Protein AF-A0A7G9YR73-F1 (afdb_monomer_lite)

Sequence (197 aa):
MLNILNGRSYDPVGYCIYCGAKNNLQKEHILPFGLSGTAVLPDSTCSKCARVTGRQEQIVLRGPMWPVRVYREFKSRTKHKNAPEEYPLTIMRESVQETVMLPLDEYPILLHFPIFPPPAFLNPSGYTNGIRINGVATVSFGPKPAEISRNLGATSISLILLCQISQHQTSKSEQQSQNKLNIICKEYTLHSHSLLS

Radius of gyration: 20.53 Å; chains: 1; bounding box: 46×45×50 Å

pLDDT: mean 80.96, std 22.56, range [26.88, 98.44]

Secondary structure (DSSP, 8-state):
--GGGTT-B----SS-TTT---SSEEEEESS-GGGT---EEEEEEEHHHHHHHHHHHHHHHHTTTHHHHHHTT---TTTTTT--SEEEEEEEETTEEEEEEEETTTS--EEEEEEPPSPTTT--TT--SS----EEEEEE-SS-HHHHHHHTT-SEEEEE-----------TT-TTS---------EEEEEGGG---

Organism: NCBI:txid2759911

Foldseek 3Di:
DPPVQAQDEDEAPQAAPVPGHRPQFAKDFPDDQLQVTHYIHGRHRHPVVCVVVVVVVCLCSVFLCVLVSLLVVRDDPVSPPVPDQWDWKWFAAPNDIDIDTHGSQLDWRKHKDFDFDPDCVVVVPPDDDDGDGPDIDIDTDHDDQLVSCVVVNTQKIKDQRDRDDDDDDDDPPPPPPPPDDCPDRDTDIDGNVPPPD

Structure (mmCIF, N/CA/C/O backbone):
data_AF-A0A7G9YR73-F1
#
_entry.id   AF-A0A7G9YR73-F1
#
loop_
_atom_site.group_PDB
_atom_site.id
_atom_site.type_symbol
_atom_site.label_atom_id
_atom_site.label_alt_id
_atom_site.label_comp_id
_atom_site.label_asym_id
_atom_site.label_entity_id
_atom_site.label_seq_id
_atom_site.pdbx_PDB_ins_code
_atom_site.Cartn_x
_atom_site.Cartn_y
_atom_site.Cartn_z
_atom_site.occupancy
_atom_site.B_iso_or_equiv
_atom_site.auth_seq_id
_atom_site.auth_comp_id
_atom_site.auth_asym_id
_atom_site.auth_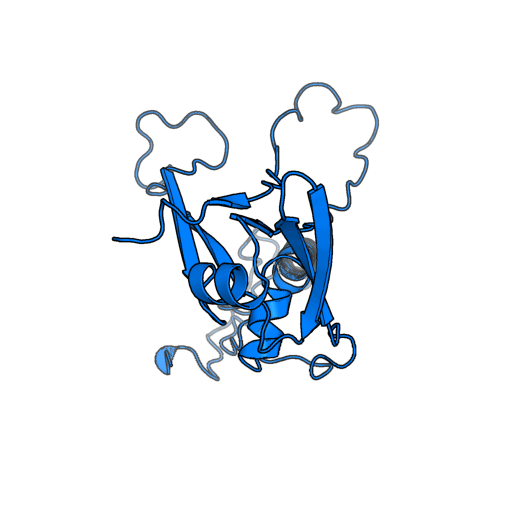atom_id
_atom_site.pdbx_PDB_model_num
ATOM 1 N N . MET A 1 1 ? -7.745 -17.115 -1.951 1.00 47.94 1 MET A N 1
ATOM 2 C CA . MET A 1 1 ? -8.235 -15.816 -1.433 1.00 47.94 1 MET A CA 1
ATOM 3 C C . MET A 1 1 ? -8.683 -16.044 0.010 1.00 47.94 1 MET A C 1
ATOM 5 O O . MET A 1 1 ? -9.356 -17.039 0.243 1.00 47.94 1 MET A O 1
ATOM 9 N N .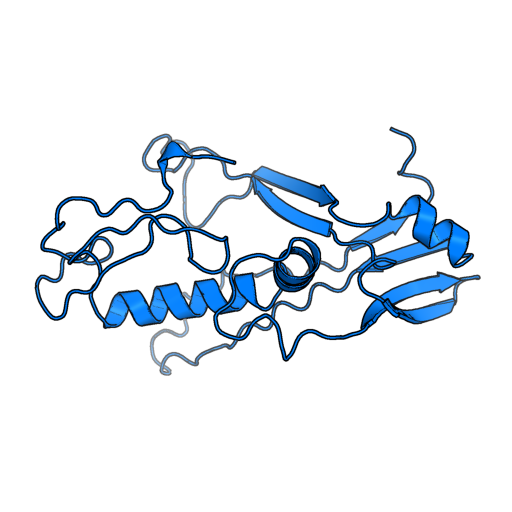 LEU A 1 2 ? -8.254 -15.233 0.987 1.00 45.97 2 LEU A N 1
ATOM 10 C CA . LEU A 1 2 ? -8.637 -15.406 2.401 1.00 45.97 2 LEU A CA 1
ATOM 11 C C . LEU A 1 2 ? -10.140 -15.114 2.576 1.00 45.97 2 LEU A C 1
ATOM 13 O O . LEU A 1 2 ? -10.534 -13.994 2.888 1.00 45.97 2 LEU A O 1
ATOM 17 N N . ASN A 1 3 ? -10.986 -16.126 2.366 1.00 61.47 3 ASN A N 1
ATOM 18 C CA . ASN A 1 3 ? -12.450 -16.025 2.479 1.00 61.47 3 ASN A CA 1
ATOM 19 C C . ASN A 1 3 ? -12.935 -15.642 3.886 1.00 61.47 3 ASN A C 1
ATOM 21 O O . ASN A 1 3 ? -14.085 -15.253 4.055 1.00 61.47 3 ASN A O 1
ATOM 25 N N . ILE A 1 4 ? -12.066 -15.724 4.894 1.00 62.88 4 ILE A N 1
ATOM 26 C CA . ILE A 1 4 ? -12.428 -15.544 6.302 1.00 62.88 4 ILE A CA 1
ATOM 27 C C . ILE A 1 4 ? -12.825 -14.093 6.616 1.00 62.88 4 ILE A C 1
ATOM 29 O O . ILE A 1 4 ? -13.656 -13.878 7.491 1.00 62.88 4 ILE A O 1
ATOM 33 N N . LEU A 1 5 ? -12.293 -13.102 5.894 1.00 70.00 5 LEU A N 1
ATOM 34 C CA . LEU A 1 5 ? -12.519 -11.680 6.192 1.00 70.00 5 LEU A CA 1
ATOM 35 C C . LEU A 1 5 ? -13.410 -10.963 5.168 1.00 70.00 5 LEU A C 1
ATOM 37 O O . LEU A 1 5 ? -13.639 -9.764 5.288 1.00 70.00 5 LEU A O 1
ATOM 41 N N . ASN A 1 6 ? -13.920 -11.646 4.143 1.00 79.06 6 ASN A N 1
ATOM 42 C CA . ASN A 1 6 ? -14.728 -10.971 3.130 1.00 79.06 6 ASN A CA 1
ATOM 43 C C . ASN A 1 6 ? -16.189 -10.803 3.572 1.00 79.06 6 ASN A C 1
ATOM 45 O O . ASN A 1 6 ? -16.810 -11.741 4.060 1.00 79.06 6 ASN A O 1
ATOM 49 N N . GLY A 1 7 ? -16.731 -9.596 3.388 1.00 85.31 7 GLY A N 1
ATOM 50 C CA . GLY A 1 7 ? -18.135 -9.256 3.633 1.00 85.31 7 GLY A CA 1
ATOM 51 C C . GLY A 1 7 ? -18.565 -9.235 5.102 1.00 85.31 7 GLY A C 1
ATOM 52 O O . GLY A 1 7 ? -19.759 -9.140 5.369 1.00 85.31 7 GLY A O 1
ATOM 53 N N . ARG A 1 8 ? -17.630 -9.332 6.057 1.00 92.38 8 ARG A N 1
ATOM 54 C CA . ARG A 1 8 ? -17.960 -9.369 7.488 1.00 92.38 8 ARG A CA 1
ATOM 55 C C . ARG A 1 8 ? -18.091 -7.971 8.086 1.00 92.38 8 ARG A C 1
ATOM 57 O O . ARG A 1 8 ? -17.177 -7.159 7.984 1.00 92.38 8 ARG A O 1
ATOM 64 N N . SER A 1 9 ? -19.192 -7.726 8.783 1.00 95.06 9 SER A N 1
ATOM 65 C CA . SER A 1 9 ? -19.283 -6.646 9.764 1.00 95.06 9 SER A CA 1
ATOM 66 C C . SER A 1 9 ? -19.169 -7.266 11.148 1.00 95.06 9 SER A C 1
ATOM 68 O O . SER A 1 9 ? -19.906 -8.202 11.449 1.00 95.06 9 SER A O 1
ATOM 70 N N . TYR A 1 10 ? -18.230 -6.783 11.951 1.00 95.31 10 TYR A N 1
ATOM 71 C CA . TYR A 1 10 ? -18.081 -7.201 13.345 1.00 95.31 10 TYR A CA 1
ATOM 72 C C . TYR A 1 10 ? -18.974 -6.355 14.257 1.00 95.31 10 TYR A C 1
ATOM 74 O O . TYR A 1 10 ? -19.610 -5.402 13.794 1.00 95.31 10 TYR A O 1
ATOM 82 N N . ASP A 1 11 ? -18.995 -6.691 15.545 1.00 97.25 11 ASP A N 1
ATOM 83 C CA . ASP A 1 11 ? -19.663 -5.870 16.549 1.00 97.25 11 ASP A CA 1
ATOM 84 C C . ASP A 1 11 ? -18.992 -4.488 16.671 1.00 97.25 11 ASP A C 1
ATOM 86 O O . ASP A 1 11 ? -17.773 -4.371 16.480 1.00 97.25 11 ASP A O 1
ATOM 90 N N . PRO A 1 12 ? -19.764 -3.427 16.972 1.00 97.25 12 PRO A N 1
ATOM 91 C CA . PRO A 1 12 ? -19.218 -2.089 17.155 1.00 97.25 12 PRO A CA 1
ATOM 92 C C . PRO A 1 12 ? -18.194 -2.019 18.293 1.00 97.25 12 PRO A C 1
ATOM 94 O O . PRO A 1 12 ? -18.403 -2.581 19.367 1.00 97.25 12 PRO A O 1
ATOM 97 N N . VAL A 1 13 ? -17.110 -1.266 18.087 1.00 97.38 13 VAL A N 1
ATOM 98 C CA . VAL A 1 13 ? -16.069 -1.081 19.117 1.00 97.38 13 VAL A CA 1
ATOM 99 C C . VAL A 1 13 ? -16.499 -0.050 20.170 1.00 97.38 13 VAL A C 1
ATOM 101 O O . VAL A 1 13 ? -16.180 -0.186 21.350 1.00 97.38 13 VAL A O 1
ATOM 104 N N . GLY A 1 14 ? -17.225 0.994 19.754 1.00 97.94 14 GLY A N 1
ATOM 105 C CA . GLY A 1 14 ? -17.749 2.041 20.643 1.00 97.94 14 GLY A CA 1
ATOM 106 C C . GLY A 1 14 ? -16.720 3.096 21.072 1.00 97.94 14 GLY A C 1
ATOM 107 O O . GLY A 1 14 ? -17.023 3.966 21.892 1.00 97.94 14 GLY A O 1
ATOM 108 N N . TYR A 1 15 ? -15.503 3.044 20.528 1.00 98.19 15 TYR A N 1
ATOM 109 C CA . TYR A 1 15 ? -14.466 4.062 20.689 1.00 98.19 15 TYR A CA 1
ATOM 110 C C . TYR A 1 15 ? -13.440 3.976 19.553 1.00 98.19 15 TYR A C 1
ATOM 112 O O . TYR A 1 15 ? -13.299 2.961 18.876 1.00 98.19 15 TYR A O 1
ATOM 120 N N . CYS A 1 16 ? -12.688 5.056 19.352 1.00 98.44 16 CYS A N 1
ATOM 121 C CA . CYS A 1 16 ? -11.621 5.113 18.366 1.00 98.44 16 CYS A CA 1
ATOM 122 C C . CYS A 1 16 ? -10.451 4.206 18.775 1.00 98.44 16 CYS A C 1
ATOM 124 O O . CYS A 1 16 ? -9.782 4.494 19.768 1.00 98.44 16 CYS A O 1
ATOM 126 N N . ILE A 1 17 ? -10.128 3.190 17.974 1.00 97.31 17 ILE A N 1
ATOM 127 C CA . ILE A 1 17 ? -9.037 2.235 18.243 1.00 97.31 17 ILE A CA 1
ATOM 128 C C . ILE A 1 17 ? -7.644 2.881 18.269 1.00 97.31 17 ILE A C 1
ATOM 130 O O . ILE A 1 17 ? -6.705 2.296 18.796 1.00 97.31 17 ILE A O 1
ATOM 134 N N . TYR A 1 18 ? -7.502 4.090 17.719 1.00 96.00 18 TYR A N 1
ATOM 135 C CA . TYR A 1 18 ? -6.225 4.804 17.668 1.00 96.00 18 TYR A CA 1
ATOM 136 C C . TYR A 1 18 ? -6.022 5.794 18.818 1.00 96.00 18 TYR A C 1
ATOM 1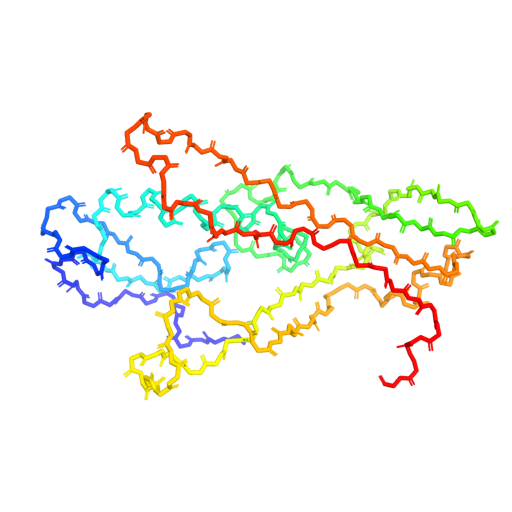38 O O . TYR A 1 18 ? -4.887 6.030 19.215 1.00 96.00 18 TYR A O 1
ATOM 146 N N . CYS A 1 19 ? -7.089 6.426 19.322 1.00 97.69 19 CYS A N 1
ATOM 147 C CA . CYS A 1 19 ? -6.966 7.512 20.307 1.00 97.69 19 CYS A CA 1
ATOM 148 C C . CYS A 1 19 ? -7.970 7.471 21.467 1.00 97.69 19 CYS A C 1
ATOM 150 O O . CYS A 1 19 ? -7.930 8.350 22.322 1.00 97.69 19 CYS A O 1
ATOM 152 N N . GLY A 1 20 ? -8.897 6.510 21.491 1.00 97.75 20 GLY A N 1
ATOM 153 C CA . GLY A 1 20 ? -9.878 6.338 22.567 1.00 97.75 20 GLY A CA 1
ATOM 154 C C . GLY A 1 20 ? -11.075 7.300 22.555 1.00 97.75 20 GLY A C 1
ATOM 155 O O . GLY A 1 20 ? -11.945 7.187 23.414 1.00 97.75 20 GLY A O 1
ATOM 156 N N . ALA A 1 21 ? -11.164 8.235 21.601 1.00 98.19 21 ALA A N 1
ATOM 157 C CA . ALA A 1 21 ? -12.318 9.134 21.477 1.00 98.19 21 ALA A CA 1
ATOM 158 C C . ALA A 1 21 ? -13.631 8.349 21.293 1.00 98.19 21 ALA A C 1
ATOM 160 O O . ALA A 1 21 ? -13.640 7.341 20.594 1.00 98.19 21 ALA A O 1
ATOM 161 N N . LYS A 1 22 ? -14.739 8.825 21.873 1.00 98.12 22 LYS A N 1
ATOM 162 C CA . LYS A 1 22 ? -16.058 8.150 21.827 1.00 98.12 22 LYS A CA 1
ATOM 163 C C . LYS A 1 22 ? -17.083 8.828 20.913 1.00 98.12 22 LYS A C 1
ATOM 165 O O . LYS A 1 22 ? -18.206 8.363 20.782 1.00 98.12 22 LYS A O 1
ATOM 170 N N . ASN A 1 23 ? -16.719 9.949 20.306 1.00 96.12 23 ASN A N 1
ATOM 171 C CA . ASN A 1 23 ? -17.595 10.761 19.471 1.00 96.12 23 ASN A CA 1
ATOM 172 C C . ASN A 1 23 ? -17.160 10.730 18.001 1.00 96.12 23 ASN A C 1
ATOM 174 O O . ASN A 1 23 ? -15.984 10.527 17.691 1.00 96.12 23 ASN A O 1
ATOM 178 N N . ASN A 1 24 ? -18.113 11.000 17.101 1.00 96.00 24 ASN A N 1
ATOM 179 C CA . ASN A 1 24 ? -17.892 11.061 15.650 1.00 96.00 24 ASN A CA 1
ATOM 180 C C . ASN A 1 24 ? -17.202 9.800 15.109 1.00 96.00 24 ASN A C 1
ATOM 182 O O . ASN A 1 24 ? -16.213 9.880 14.370 1.00 96.00 24 ASN A O 1
ATOM 186 N N . LEU A 1 25 ? -17.688 8.644 15.559 1.00 98.06 25 LEU A N 1
ATOM 187 C CA . LEU A 1 25 ? -17.162 7.349 15.172 1.00 98.06 25 LEU A CA 1
ATOM 188 C C . LEU A 1 25 ? -17.701 6.956 13.799 1.00 98.06 25 LEU A C 1
ATOM 190 O O . LEU A 1 25 ? -18.828 7.275 13.430 1.00 98.06 25 LEU A O 1
ATOM 194 N N . GLN A 1 26 ? -16.853 6.284 13.036 1.00 96.94 26 GLN A N 1
ATOM 195 C CA . GLN A 1 26 ? -17.191 5.688 11.757 1.00 96.94 26 GLN A CA 1
ATOM 196 C C . GLN A 1 26 ? -16.586 4.291 11.678 1.00 96.94 26 GLN A C 1
ATOM 198 O O . GLN A 1 26 ? -15.768 3.899 12.515 1.00 96.94 26 GLN A O 1
ATOM 203 N N . LYS A 1 27 ? -16.977 3.555 10.640 1.00 96.50 27 LYS A N 1
ATOM 204 C CA . LYS A 1 27 ? -16.422 2.233 10.369 1.00 96.50 27 LYS A CA 1
ATOM 205 C C . LYS A 1 27 ? -14.971 2.301 9.883 1.00 96.50 27 LYS A C 1
ATOM 207 O O . LYS A 1 27 ? -14.651 3.127 9.028 1.00 96.50 27 LYS A O 1
ATOM 212 N N . GLU A 1 28 ? -14.139 1.380 10.352 1.00 95.62 28 GLU A N 1
ATOM 213 C CA . GLU A 1 28 ? -12.787 1.129 9.835 1.00 95.62 28 GLU A CA 1
ATOM 214 C C . GLU A 1 28 ? -12.777 -0.152 9.000 1.00 95.62 28 GLU A C 1
ATOM 216 O O . GLU A 1 28 ? -13.470 -1.113 9.337 1.00 95.62 28 GLU A O 1
ATOM 221 N N . HIS A 1 29 ? -11.982 -0.201 7.931 1.00 93.88 29 HIS A N 1
ATOM 222 C CA . HIS A 1 29 ? -11.749 -1.467 7.237 1.00 93.88 29 HIS A CA 1
ATOM 223 C C . HIS A 1 29 ? -10.569 -2.194 7.883 1.00 93.88 29 HIS A C 1
ATOM 225 O O . HIS A 1 29 ? -9.499 -1.613 8.029 1.00 93.88 29 HIS A O 1
ATOM 231 N N . ILE A 1 30 ? -10.730 -3.481 8.205 1.00 93.00 30 ILE A N 1
ATOM 232 C CA . ILE A 1 30 ? -9.628 -4.284 8.774 1.00 93.00 30 ILE A CA 1
ATOM 233 C C . ILE A 1 30 ? -8.489 -4.424 7.757 1.00 93.00 30 ILE A C 1
ATOM 235 O O . ILE A 1 30 ? -7.316 -4.275 8.088 1.00 93.00 30 ILE A O 1
ATOM 239 N N . LEU A 1 31 ? -8.851 -4.689 6.501 1.00 91.31 31 LEU A N 1
ATOM 240 C CA . LEU A 1 31 ? -7.957 -4.588 5.358 1.00 91.31 31 LEU A CA 1
ATOM 241 C C . LEU A 1 31 ? -8.469 -3.448 4.469 1.00 91.31 31 LEU A C 1
ATOM 243 O O . LEU A 1 31 ? -9.658 -3.461 4.141 1.00 91.31 31 LEU A O 1
ATOM 247 N N . PRO A 1 32 ? -7.616 -2.506 4.034 1.00 90.75 32 PRO A N 1
ATOM 248 C CA . PRO A 1 32 ? -8.010 -1.426 3.142 1.00 90.75 32 PRO A CA 1
ATOM 249 C C . PRO A 1 32 ? -8.851 -1.885 1.949 1.00 90.75 32 PRO A C 1
ATOM 251 O O . PRO A 1 32 ? -8.525 -2.869 1.276 1.00 90.75 32 PRO A O 1
ATOM 254 N N . PHE A 1 33 ? -9.900 -1.127 1.620 1.00 91.25 33 PHE A N 1
ATOM 255 C CA . PHE A 1 33 ? -10.752 -1.428 0.463 1.00 91.25 33 PHE A CA 1
ATOM 256 C C . PHE A 1 33 ? -9.951 -1.475 -0.844 1.00 91.25 33 PHE A C 1
ATOM 258 O O . PHE A 1 33 ? -10.223 -2.306 -1.707 1.00 91.25 33 PHE A O 1
ATOM 265 N N . GLY A 1 34 ? -8.932 -0.618 -0.986 1.00 91.00 34 GLY A N 1
ATOM 266 C CA . GLY A 1 34 ? -8.045 -0.611 -2.153 1.00 91.00 34 GLY A CA 1
ATOM 267 C C . GLY A 1 34 ? -7.177 -1.865 -2.304 1.00 91.00 34 GLY A C 1
ATOM 268 O O . GLY A 1 34 ? -6.618 -2.070 -3.381 1.00 91.00 34 GLY A O 1
ATOM 269 N N . LEU A 1 35 ? -7.100 -2.696 -1.260 1.00 91.69 35 LEU A N 1
ATOM 270 C CA . LEU A 1 35 ? -6.503 -4.037 -1.250 1.00 91.69 35 LEU A CA 1
ATOM 271 C C . LEU A 1 35 ? -7.571 -5.136 -1.297 1.00 91.69 35 LEU A C 1
ATOM 273 O O . LEU A 1 35 ? -7.334 -6.271 -0.892 1.00 91.69 35 LEU A O 1
ATOM 277 N N . SER A 1 36 ? -8.765 -4.785 -1.775 1.00 91.56 36 SER A N 1
ATOM 278 C CA . SER A 1 36 ? -9.938 -5.655 -1.862 1.00 91.56 36 SER A CA 1
ATOM 279 C C . SER A 1 36 ? -10.488 -6.132 -0.513 1.00 91.56 36 SER A C 1
ATOM 281 O O . SER A 1 36 ? -11.325 -7.036 -0.486 1.00 91.56 36 SER A O 1
ATOM 283 N N . GLY A 1 37 ? -10.092 -5.498 0.594 1.00 91.25 37 GLY A N 1
ATOM 284 C CA . GLY A 1 37 ? -10.652 -5.767 1.912 1.00 91.25 37 GLY A CA 1
ATOM 285 C C . GLY A 1 37 ? -12.099 -5.295 2.040 1.00 91.25 37 GLY A C 1
ATOM 286 O O . GLY A 1 37 ? -12.477 -4.231 1.549 1.00 91.25 37 GLY A O 1
ATOM 287 N N . THR A 1 38 ? -12.935 -6.116 2.675 1.00 92.38 38 THR A N 1
ATOM 288 C CA . THR A 1 38 ? -14.364 -5.810 2.870 1.00 92.38 38 THR A CA 1
ATOM 289 C C . THR A 1 38 ? -14.864 -6.042 4.293 1.00 92.38 38 THR A C 1
ATOM 291 O O . THR A 1 38 ? -15.989 -5.652 4.587 1.00 92.38 38 THR A O 1
ATOM 294 N N . ALA A 1 39 ? -14.041 -6.616 5.177 1.00 94.56 39 ALA A N 1
ATOM 295 C CA . ALA A 1 39 ? -14.336 -6.654 6.602 1.00 94.56 39 ALA A CA 1
ATOM 296 C C . ALA A 1 39 ? -14.281 -5.255 7.217 1.00 94.56 39 ALA A C 1
ATOM 298 O O . ALA A 1 39 ? -13.338 -4.499 6.952 1.00 94.56 39 ALA A O 1
ATOM 299 N N . VAL A 1 40 ? -15.246 -4.950 8.083 1.00 95.88 40 VAL A N 1
ATOM 300 C CA . VAL A 1 40 ? -15.333 -3.661 8.774 1.00 95.88 40 VAL A CA 1
ATOM 301 C C . VAL A 1 40 ? -15.545 -3.812 10.275 1.00 95.88 40 VAL A C 1
ATOM 303 O O . VAL A 1 40 ? -16.251 -4.715 10.723 1.00 95.88 40 VAL A O 1
ATOM 306 N N . LEU A 1 41 ? -14.962 -2.885 11.031 1.00 96.75 41 LEU A N 1
ATOM 307 C CA . LEU A 1 41 ? -15.255 -2.635 12.439 1.00 96.75 41 LEU A CA 1
ATOM 308 C C . LEU A 1 41 ? -16.165 -1.399 12.512 1.00 96.75 41 LEU A C 1
ATOM 310 O O . LEU A 1 41 ? -15.704 -0.308 12.178 1.00 96.75 41 LEU A O 1
ATOM 314 N N . PRO A 1 42 ? -17.456 -1.526 12.856 1.00 97.75 42 PRO A N 1
ATOM 315 C CA . PRO A 1 42 ? -18.326 -0.371 13.060 1.00 97.75 42 PRO A CA 1
ATOM 316 C C . PRO A 1 42 ? -17.898 0.454 14.279 1.00 97.75 42 PRO A C 1
ATOM 318 O O . PRO A 1 42 ? -17.316 -0.074 15.227 1.00 97.75 42 PRO A O 1
ATOM 321 N N . ASP A 1 43 ? -18.196 1.754 14.246 1.00 97.94 43 ASP A N 1
ATOM 322 C CA . ASP A 1 43 ? -17.952 2.708 15.336 1.00 97.94 43 ASP A CA 1
ATOM 323 C C . ASP A 1 43 ? -16.571 2.568 16.000 1.00 97.94 43 ASP A C 1
ATOM 325 O O . ASP A 1 43 ? -16.449 2.506 17.224 1.00 97.94 43 ASP A O 1
ATOM 329 N N . SER A 1 44 ? -15.519 2.487 15.179 1.00 97.94 44 SER A N 1
ATOM 330 C CA . SER A 1 44 ? -14.169 2.121 15.627 1.00 97.94 44 SER A CA 1
ATOM 331 C C . SER A 1 44 ? -13.103 3.178 15.354 1.00 97.94 44 SER A C 1
ATOM 333 O O . SER A 1 44 ? -11.993 3.060 15.864 1.00 97.94 44 SER A O 1
ATOM 335 N N . THR A 1 45 ? -13.396 4.212 14.561 1.00 98.25 45 THR A N 1
ATOM 336 C CA . THR A 1 45 ? -12.422 5.263 14.227 1.00 98.25 45 THR A CA 1
ATOM 337 C C . THR A 1 45 ? -13.079 6.639 14.257 1.00 98.25 45 THR A C 1
ATOM 339 O O . THR A 1 45 ? -14.104 6.858 13.622 1.00 98.25 45 THR A O 1
ATOM 342 N N . CYS A 1 46 ? -12.484 7.608 14.958 1.00 98.38 46 CYS A N 1
ATOM 343 C CA . CYS A 1 46 ? -12.960 8.993 14.919 1.00 98.38 46 CYS A CA 1
ATOM 344 C C . CYS A 1 46 ? -12.522 9.712 13.629 1.00 98.38 46 CYS A C 1
ATOM 346 O O . CYS A 1 46 ? -11.474 9.404 13.054 1.00 98.38 46 CYS A O 1
ATOM 348 N N . SER A 1 47 ? -13.261 10.739 13.201 1.00 97.19 47 SER A N 1
ATOM 349 C CA . SER A 1 47 ? -12.966 11.494 11.964 1.00 97.19 47 SER A CA 1
ATOM 350 C C . SER A 1 47 ? -11.534 12.033 11.854 1.00 97.19 47 SER A C 1
ATOM 352 O O . SER A 1 47 ? -10.967 12.067 10.761 1.00 97.19 47 SER A O 1
ATOM 354 N N . LYS A 1 48 ? -10.911 12.426 12.976 1.00 97.38 48 LYS A N 1
ATOM 355 C CA . LYS A 1 48 ? -9.516 12.899 12.990 1.00 97.38 48 LYS A CA 1
ATOM 356 C C . LYS A 1 48 ? -8.547 11.784 12.591 1.00 97.38 48 LYS A C 1
ATOM 358 O O . LYS A 1 48 ? -7.699 12.010 11.731 1.00 97.38 48 LYS A O 1
ATOM 363 N N . CYS A 1 49 ? -8.675 10.607 13.203 1.00 97.62 49 CYS A N 1
ATOM 364 C CA . CYS A 1 49 ? -7.805 9.465 12.931 1.00 97.62 49 CYS A CA 1
ATOM 365 C C . CYS A 1 49 ? -8.061 8.888 11.537 1.00 97.62 49 CYS A C 1
ATOM 367 O O . CYS A 1 49 ? -7.091 8.674 10.817 1.00 97.62 49 CYS A O 1
ATOM 369 N N . ALA A 1 50 ? -9.325 8.778 11.110 1.00 96.06 50 ALA A N 1
ATOM 370 C CA . ALA A 1 50 ? -9.683 8.312 9.765 1.00 96.06 50 ALA A CA 1
ATOM 371 C C . ALA A 1 50 ? -9.032 9.155 8.656 1.00 96.06 50 ALA A C 1
ATOM 373 O O . ALA A 1 50 ? -8.573 8.633 7.643 1.00 96.06 50 ALA A O 1
ATOM 374 N N . ARG A 1 51 ? -8.936 10.478 8.848 1.00 96.00 51 ARG A N 1
ATOM 375 C CA . ARG A 1 51 ? -8.249 11.360 7.893 1.00 96.00 51 ARG A CA 1
ATOM 376 C C . ARG A 1 51 ? -6.744 11.092 7.832 1.00 96.00 51 ARG A C 1
ATOM 378 O O . ARG A 1 51 ? -6.159 11.154 6.753 1.00 96.00 51 ARG A O 1
ATOM 385 N N . VAL A 1 52 ? -6.111 10.826 8.976 1.00 95.19 52 VAL A N 1
ATOM 386 C CA . VAL A 1 52 ? -4.671 10.536 9.048 1.00 95.19 52 VAL A CA 1
ATOM 387 C C . VAL A 1 52 ? -4.371 9.189 8.398 1.00 95.19 52 VAL A C 1
ATOM 389 O O . VAL A 1 52 ? -3.522 9.130 7.509 1.00 95.19 52 VAL A O 1
ATOM 392 N N . THR A 1 53 ? -5.085 8.133 8.792 1.00 93.50 53 THR A N 1
ATOM 393 C CA . THR A 1 53 ? -4.893 6.781 8.250 1.00 93.50 53 THR A CA 1
ATOM 394 C C . THR A 1 53 ? -5.216 6.739 6.763 1.00 93.50 53 THR A C 1
ATOM 396 O O . THR A 1 53 ? -4.386 6.283 5.980 1.00 93.50 53 THR A O 1
ATOM 399 N N . GLY A 1 54 ? -6.336 7.336 6.348 1.00 92.00 54 GLY A N 1
ATOM 400 C CA . GLY A 1 54 ? -6.726 7.416 4.942 1.00 92.00 54 GLY A CA 1
ATOM 401 C C . GLY A 1 54 ? -5.693 8.136 4.072 1.00 92.00 54 GLY A C 1
ATOM 402 O O . GLY A 1 54 ? -5.432 7.708 2.949 1.00 92.00 54 GLY A O 1
ATOM 403 N N . ARG A 1 55 ? -5.039 9.192 4.579 1.00 92.44 55 ARG A N 1
ATOM 404 C CA . ARG A 1 55 ? -3.946 9.858 3.847 1.00 92.44 55 ARG A CA 1
ATOM 405 C C . ARG A 1 55 ? -2.751 8.925 3.650 1.00 92.44 55 ARG A C 1
ATOM 407 O O . ARG A 1 55 ? -2.232 8.859 2.540 1.00 92.44 55 ARG A O 1
ATOM 414 N N . GLN A 1 56 ? -2.334 8.209 4.696 1.00 89.94 56 GLN A N 1
ATOM 415 C CA . GLN A 1 56 ? -1.219 7.259 4.602 1.00 89.94 56 GLN A CA 1
ATOM 416 C C . GLN A 1 56 ? -1.547 6.092 3.665 1.00 89.94 56 GLN A C 1
ATOM 418 O O . GLN A 1 56 ? -0.733 5.727 2.820 1.00 89.94 56 GLN A O 1
ATOM 423 N N . GLU A 1 57 ? -2.771 5.568 3.745 1.00 91.81 57 GLU A N 1
ATOM 424 C CA . GLU A 1 57 ? -3.269 4.537 2.837 1.00 91.81 57 GLU A CA 1
ATOM 425 C C . GLU A 1 57 ? -3.200 5.010 1.379 1.00 91.81 57 GLU A C 1
ATOM 427 O O . GLU A 1 57 ? -2.673 4.299 0.526 1.00 91.81 57 GLU A O 1
ATOM 432 N N . GLN A 1 58 ? -3.665 6.228 1.076 1.00 91.06 58 GLN A N 1
ATOM 433 C CA . GLN A 1 58 ? -3.619 6.755 -0.291 1.00 91.06 58 GLN A CA 1
ATOM 434 C C . GLN A 1 58 ? -2.192 6.892 -0.831 1.00 91.06 58 GLN A C 1
ATOM 436 O O . GLN A 1 58 ? -1.990 6.604 -2.009 1.00 91.06 58 GLN A O 1
ATOM 441 N N . ILE A 1 59 ? -1.213 7.282 -0.006 1.00 90.38 59 ILE A N 1
ATOM 442 C CA . ILE A 1 59 ? 0.198 7.369 -0.426 1.00 90.38 59 ILE A CA 1
ATOM 443 C C . ILE A 1 59 ? 0.697 5.997 -0.893 1.00 90.38 59 ILE A C 1
ATOM 445 O O . ILE A 1 59 ? 1.267 5.879 -1.975 1.00 9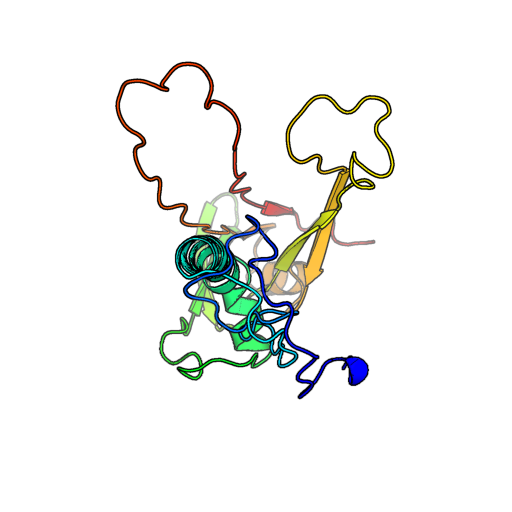0.38 59 ILE A O 1
ATOM 449 N N . VAL A 1 60 ? 0.428 4.942 -0.121 1.00 90.25 60 VAL A N 1
ATOM 450 C CA . VAL A 1 60 ? 0.859 3.580 -0.471 1.00 90.25 60 VAL A CA 1
ATOM 451 C C . VAL A 1 60 ? 0.085 3.046 -1.678 1.00 90.25 60 VAL A C 1
ATOM 453 O O . VAL A 1 60 ? 0.687 2.519 -2.615 1.00 90.25 60 VAL A O 1
ATOM 456 N N . LEU A 1 61 ? -1.243 3.211 -1.686 1.00 91.62 61 LEU A N 1
ATOM 457 C CA . LEU A 1 61 ? -2.109 2.689 -2.743 1.00 91.62 61 LEU A CA 1
ATOM 458 C C . LEU A 1 61 ? -1.886 3.366 -4.095 1.00 91.62 61 LEU A C 1
ATOM 460 O O . LEU A 1 61 ? -2.055 2.682 -5.103 1.00 91.62 61 LEU A O 1
ATOM 464 N N . ARG A 1 62 ? -1.561 4.670 -4.116 1.00 88.88 62 ARG A N 1
ATOM 465 C CA . ARG A 1 62 ? -1.289 5.467 -5.330 1.00 88.88 62 ARG A CA 1
ATOM 466 C C . ARG A 1 62 ? 0.185 5.572 -5.705 1.00 88.88 62 ARG A C 1
ATOM 468 O O . ARG A 1 62 ? 0.470 5.992 -6.818 1.00 88.88 62 ARG A O 1
ATOM 475 N N . GLY A 1 63 ? 1.094 5.200 -4.811 1.00 88.94 63 GLY A N 1
ATOM 476 C CA . GLY A 1 63 ? 2.516 5.076 -5.108 1.00 88.94 63 GLY A CA 1
ATOM 477 C C . GLY A 1 63 ? 2.873 3.628 -5.457 1.00 88.94 63 GLY A C 1
ATOM 478 O O . GLY A 1 63 ? 2.416 3.113 -6.479 1.00 88.94 63 GLY A O 1
ATOM 479 N N . PRO A 1 64 ? 3.650 2.933 -4.607 1.00 87.94 64 PRO A N 1
ATOM 480 C CA . PRO A 1 64 ? 4.251 1.639 -4.937 1.00 87.94 64 PRO A CA 1
ATOM 481 C C . PRO A 1 64 ? 3.237 0.528 -5.245 1.00 87.94 64 PRO A C 1
ATOM 483 O O . PRO A 1 64 ? 3.540 -0.376 -6.018 1.00 87.94 64 PRO A O 1
ATOM 486 N N . MET A 1 65 ? 2.025 0.571 -4.678 1.00 91.81 65 MET A N 1
ATOM 487 C CA . MET A 1 65 ? 1.015 -0.456 -4.958 1.00 91.81 65 MET A CA 1
ATOM 488 C C . MET A 1 65 ? 0.189 -0.192 -6.216 1.00 91.81 65 MET A C 1
ATOM 490 O O . MET A 1 65 ? -0.572 -1.072 -6.617 1.00 91.81 65 MET A O 1
ATOM 494 N N . TRP A 1 66 ? 0.294 0.982 -6.844 1.00 91.88 66 TRP A N 1
ATOM 495 C CA . TRP A 1 66 ? -0.592 1.337 -7.951 1.00 91.88 66 TRP A CA 1
ATOM 496 C C . TRP A 1 66 ? -0.478 0.378 -9.149 1.00 91.88 66 TRP A C 1
ATOM 498 O O . TRP A 1 66 ? -1.517 -0.167 -9.526 1.00 91.88 66 TRP A O 1
ATOM 508 N N . PRO A 1 67 ? 0.721 0.051 -9.682 1.00 92.88 67 PRO A N 1
ATOM 509 C CA . PRO A 1 67 ? 0.838 -0.885 -10.806 1.00 92.88 67 PRO A CA 1
ATOM 510 C C . PRO A 1 67 ? 0.282 -2.276 -10.468 1.00 92.88 67 PRO A C 1
ATOM 512 O O . PRO A 1 67 ? -0.463 -2.856 -11.250 1.00 92.88 67 PRO A O 1
ATOM 515 N N . VAL A 1 68 ? 0.544 -2.777 -9.252 1.00 94.25 68 VAL A N 1
ATOM 516 C CA . VAL A 1 68 ? 0.007 -4.067 -8.776 1.00 94.25 68 VAL A CA 1
ATOM 517 C C . VAL A 1 68 ? -1.518 -4.047 -8.727 1.00 94.25 68 VAL A C 1
ATOM 519 O O . VAL A 1 68 ? -2.161 -5.016 -9.123 1.00 94.25 68 VAL A O 1
ATOM 522 N N . ARG A 1 69 ? -2.112 -2.952 -8.242 1.00 94.56 69 ARG A N 1
ATOM 523 C CA . ARG A 1 69 ? -3.569 -2.818 -8.120 1.00 94.56 69 ARG A CA 1
ATOM 524 C C . ARG A 1 69 ? -4.267 -2.789 -9.471 1.00 94.56 69 ARG A C 1
ATOM 526 O O . ARG A 1 69 ? -5.376 -3.311 -9.558 1.00 94.56 69 ARG A O 1
ATOM 533 N N . VAL A 1 70 ? -3.649 -2.173 -10.476 1.00 94.62 70 VAL A N 1
ATOM 534 C CA . VAL A 1 70 ? -4.169 -2.160 -11.849 1.00 94.62 70 VAL A CA 1
ATOM 535 C C . VAL A 1 70 ? -4.013 -3.551 -12.457 1.00 94.62 70 VAL A C 1
ATOM 537 O O . VAL A 1 70 ? -5.010 -4.155 -12.834 1.00 94.62 70 VAL A O 1
ATOM 540 N N . TYR A 1 71 ? -2.802 -4.112 -12.418 1.00 94.81 71 TYR A N 1
ATOM 541 C CA . TYR A 1 71 ? -2.479 -5.411 -13.015 1.00 94.81 71 TYR A CA 1
ATOM 542 C C . TYR A 1 71 ? -3.268 -6.584 -12.415 1.00 94.81 71 TYR A C 1
ATOM 544 O O . TYR A 1 71 ? -3.620 -7.533 -13.106 1.00 94.81 71 TYR A O 1
ATOM 552 N N . ARG A 1 72 ? -3.559 -6.541 -11.109 1.00 93.38 72 ARG A N 1
ATOM 553 C CA . ARG A 1 72 ? -4.351 -7.568 -10.407 1.00 93.38 72 ARG A CA 1
ATOM 554 C C . ARG A 1 72 ? -5.821 -7.198 -10.237 1.00 93.38 72 ARG A C 1
ATOM 556 O O . ARG A 1 72 ? -6.512 -7.868 -9.472 1.00 93.38 72 ARG A O 1
ATOM 563 N N . GLU A 1 73 ? -6.273 -6.122 -10.878 1.00 92.62 73 GLU A N 1
ATOM 564 C CA . GLU A 1 73 ? -7.666 -5.665 -10.847 1.00 92.62 73 GLU A CA 1
ATOM 565 C C . GLU A 1 73 ? -8.236 -5.526 -9.421 1.00 92.62 73 GLU A C 1
ATOM 567 O O . GLU A 1 73 ? -9.386 -5.863 -9.126 1.00 92.62 73 GLU A O 1
ATOM 572 N N . PHE A 1 74 ? -7.420 -5.020 -8.490 1.00 94.25 74 PHE A N 1
ATOM 573 C CA . PHE A 1 74 ? -7.863 -4.804 -7.114 1.00 94.25 74 PHE A CA 1
ATOM 574 C C . PHE A 1 74 ? -9.017 -3.805 -7.065 1.00 94.25 74 PHE A C 1
ATOM 576 O O . PHE A 1 74 ? -9.111 -2.887 -7.888 1.00 94.25 74 PHE A O 1
ATOM 583 N N . LYS A 1 75 ? -9.873 -3.939 -6.043 1.00 92.12 75 LYS A N 1
ATOM 584 C CA . LYS A 1 75 ? -11.054 -3.085 -5.900 1.00 92.12 75 LYS A CA 1
ATOM 585 C C . LYS A 1 75 ? -10.686 -1.600 -5.949 1.00 92.12 75 LYS A C 1
ATOM 587 O O . LYS A 1 75 ? -9.726 -1.113 -5.340 1.00 92.12 75 LYS A O 1
ATOM 592 N N . SER A 1 76 ? -11.495 -0.863 -6.701 1.00 92.44 76 SER A N 1
ATOM 593 C CA . SER A 1 76 ? -11.299 0.554 -6.969 1.00 92.44 76 SER A CA 1
ATOM 594 C C . SER A 1 76 ? -12.645 1.210 -7.225 1.00 92.44 76 SER A C 1
ATOM 596 O O . SER A 1 76 ? -13.432 0.728 -8.035 1.00 92.44 76 SER A O 1
ATOM 598 N N . ARG A 1 77 ? -12.923 2.327 -6.545 1.00 90.38 77 ARG A N 1
ATOM 599 C CA . ARG A 1 77 ? -14.184 3.066 -6.737 1.00 90.38 77 ARG A CA 1
ATOM 600 C C . ARG A 1 77 ? -14.267 3.704 -8.123 1.00 90.38 77 ARG A C 1
ATOM 602 O O . ARG A 1 77 ? -15.348 3.835 -8.677 1.00 90.38 77 ARG A O 1
ATOM 609 N N . THR A 1 78 ? -13.119 4.072 -8.685 1.00 91.00 78 THR A N 1
ATOM 610 C CA . THR A 1 78 ? -13.004 4.695 -10.007 1.00 91.00 78 THR A CA 1
ATOM 611 C C . THR A 1 78 ? -12.608 3.699 -11.090 1.00 91.00 78 THR A C 1
ATOM 613 O O . THR A 1 78 ? -12.320 4.132 -12.198 1.00 91.00 78 THR A O 1
ATOM 616 N N . LYS A 1 79 ? -12.568 2.389 -10.793 1.00 90.75 79 LYS A N 1
ATOM 617 C CA . LYS A 1 79 ? -12.125 1.332 -11.724 1.00 90.75 79 LYS A CA 1
ATOM 618 C C . LYS A 1 79 ? -10.783 1.641 -12.405 1.00 90.75 79 LYS A C 1
ATOM 620 O O . LYS A 1 79 ? -10.610 1.359 -13.578 1.00 90.75 79 LYS A O 1
ATOM 625 N N . HIS A 1 80 ? -9.871 2.289 -11.676 1.00 91.31 80 HIS A N 1
ATOM 626 C CA . HIS A 1 80 ? -8.545 2.676 -12.179 1.00 91.31 80 HIS A CA 1
ATOM 627 C C . HIS A 1 80 ? -8.567 3.525 -13.462 1.00 91.31 80 HIS A C 1
ATOM 629 O O . HIS A 1 80 ? -7.591 3.533 -14.194 1.00 91.31 80 HIS A O 1
ATOM 635 N N . LYS A 1 81 ? -9.632 4.305 -13.701 1.00 89.56 81 LYS A N 1
ATOM 636 C CA . LYS A 1 81 ? -9.784 5.182 -14.883 1.00 89.56 81 LYS A CA 1
ATOM 637 C C . LYS A 1 81 ? -8.604 6.117 -15.183 1.00 89.56 81 LYS A C 1
ATOM 639 O O . LYS A 1 81 ? -8.465 6.549 -16.312 1.00 89.56 81 LYS A O 1
ATOM 644 N N . ASN A 1 82 ? -7.798 6.447 -14.174 1.00 88.50 82 ASN A N 1
ATOM 645 C CA . ASN A 1 82 ? -6.643 7.339 -14.302 1.00 88.50 82 ASN A CA 1
ATOM 646 C C . ASN A 1 82 ? -5.317 6.571 -14.162 1.00 88.50 82 ASN A C 1
ATOM 648 O O . ASN A 1 82 ? -4.323 7.143 -13.717 1.00 88.50 82 ASN A O 1
ATOM 652 N N . ALA A 1 83 ? -5.318 5.256 -14.391 1.00 89.88 83 ALA A N 1
ATOM 653 C CA . ALA A 1 83 ? -4.082 4.495 -14.444 1.00 89.88 83 ALA A CA 1
ATOM 654 C C . ALA A 1 83 ? -3.278 4.906 -15.687 1.00 89.88 83 ALA A C 1
ATOM 656 O O . ALA A 1 83 ? -3.884 5.094 -16.740 1.00 89.88 83 ALA A O 1
ATOM 657 N N . PRO A 1 84 ? -1.947 5.055 -15.572 1.00 89.56 84 PRO A N 1
ATOM 658 C CA . PRO A 1 84 ? -1.092 5.206 -16.742 1.00 89.56 84 PRO A CA 1
ATOM 659 C C . PRO A 1 84 ? -1.250 4.005 -17.679 1.00 89.56 84 PRO A C 1
ATOM 661 O O . PRO A 1 84 ? -1.331 2.871 -17.206 1.00 89.56 84 PRO A O 1
ATOM 664 N N . GLU A 1 85 ? -1.283 4.260 -18.985 1.00 90.69 85 GLU A N 1
ATOM 665 C CA . GLU A 1 85 ? -1.236 3.205 -20.007 1.00 90.69 85 GLU A CA 1
ATOM 666 C C . GLU A 1 85 ? 0.173 2.603 -20.095 1.00 90.69 85 GLU A C 1
ATOM 668 O O . GLU A 1 85 ? 0.329 1.392 -20.238 1.00 90.69 85 GLU A O 1
ATOM 673 N N . GLU A 1 86 ? 1.190 3.445 -19.894 1.00 93.75 86 GLU A N 1
ATOM 674 C CA . GLU A 1 86 ? 2.599 3.071 -19.902 1.00 93.75 86 GLU A CA 1
ATOM 675 C C . GLU A 1 86 ? 3.322 3.556 -18.640 1.00 93.75 86 GLU A C 1
ATOM 677 O O . GLU A 1 86 ? 2.959 4.565 -18.021 1.00 93.75 86 GLU A O 1
ATOM 682 N N . TYR A 1 87 ? 4.383 2.841 -18.273 1.00 91.56 87 TYR A N 1
ATOM 683 C CA . TYR A 1 87 ? 5.191 3.087 -17.086 1.00 91.56 87 TYR A CA 1
ATOM 684 C C . TYR A 1 87 ? 6.656 3.327 -17.471 1.00 91.56 87 TYR A C 1
ATOM 686 O O . TYR A 1 87 ? 7.195 2.590 -18.299 1.00 91.56 87 TYR A O 1
ATOM 694 N N . PRO A 1 88 ? 7.321 4.327 -16.864 1.00 92.31 88 PRO A N 1
ATOM 695 C CA . PRO A 1 88 ? 8.715 4.619 -17.159 1.00 92.31 88 PRO A CA 1
ATOM 696 C C . PRO A 1 88 ? 9.632 3.565 -16.531 1.00 92.31 88 PRO A C 1
ATOM 698 O O . PRO A 1 88 ? 9.608 3.352 -15.316 1.00 92.31 88 PRO A O 1
ATOM 701 N N . LEU A 1 89 ? 10.480 2.949 -17.349 1.00 92.56 89 LEU A N 1
ATOM 702 C CA . LEU A 1 89 ? 11.571 2.080 -16.925 1.00 92.56 89 LEU A CA 1
ATOM 703 C C . LEU A 1 89 ? 12.901 2.697 -17.358 1.00 92.56 89 LEU A C 1
ATOM 705 O O . LEU A 1 89 ? 13.137 2.920 -18.544 1.00 92.56 89 LEU A O 1
ATOM 709 N N . THR A 1 90 ? 13.789 2.942 -16.400 1.00 93.25 90 THR A N 1
ATOM 710 C CA . THR A 1 90 ? 15.159 3.359 -16.703 1.00 93.25 90 THR A CA 1
ATOM 711 C C . THR A 1 90 ? 15.966 2.123 -17.080 1.00 93.25 90 THR A C 1
ATOM 713 O O . THR A 1 90 ? 15.953 1.132 -16.352 1.00 93.25 90 THR A O 1
ATOM 716 N N . ILE A 1 91 ? 16.697 2.162 -18.186 1.00 93.19 91 ILE A N 1
ATOM 717 C CA . ILE A 1 91 ? 17.577 1.078 -18.626 1.00 93.19 91 ILE A CA 1
ATOM 718 C C . ILE A 1 91 ? 18.967 1.617 -18.958 1.00 93.19 91 ILE A C 1
ATOM 720 O O . ILE A 1 91 ? 19.147 2.807 -19.213 1.00 93.19 91 ILE A O 1
ATOM 724 N N . MET A 1 92 ? 19.960 0.732 -18.935 1.00 91.25 92 MET A N 1
ATOM 725 C CA . MET A 1 92 ? 21.325 1.038 -19.351 1.00 91.25 92 MET A CA 1
ATOM 726 C C . MET A 1 92 ? 21.695 0.186 -20.563 1.00 91.25 92 MET A C 1
ATOM 728 O O . MET A 1 92 ? 21.728 -1.043 -20.463 1.00 91.25 92 MET A O 1
ATOM 732 N N . ARG A 1 93 ? 22.008 0.831 -21.688 1.00 90.19 93 ARG A N 1
ATOM 733 C CA . ARG A 1 93 ? 22.443 0.197 -22.942 1.00 90.19 93 ARG A CA 1
ATOM 734 C C . ARG A 1 93 ? 23.771 0.807 -23.360 1.00 90.19 93 ARG A C 1
ATOM 736 O O . ARG A 1 93 ? 23.865 2.020 -23.471 1.00 90.19 93 ARG A O 1
ATOM 743 N N . GLU A 1 94 ? 24.804 -0.012 -23.552 1.00 86.75 94 GLU A N 1
ATOM 744 C CA . GLU A 1 94 ? 26.124 0.461 -24.020 1.00 86.75 94 GLU A CA 1
ATOM 745 C C . GLU A 1 94 ? 26.687 1.650 -23.204 1.00 86.75 94 GLU A C 1
ATOM 747 O O . GLU A 1 94 ? 27.374 2.521 -23.723 1.00 86.75 94 GLU A O 1
ATOM 752 N N . SER A 1 95 ? 26.426 1.670 -21.889 1.00 85.44 95 SER A N 1
ATOM 753 C CA . SER A 1 95 ? 26.792 2.754 -20.949 1.00 85.44 95 SER A CA 1
ATOM 754 C C . SER A 1 95 ? 25.986 4.054 -21.079 1.00 85.44 95 SER A C 1
ATOM 756 O O . SER A 1 95 ? 26.286 5.030 -20.392 1.00 85.44 95 SER A O 1
ATOM 758 N N . VAL A 1 96 ? 24.935 4.066 -21.897 1.00 90.88 96 VAL A N 1
ATOM 759 C CA . VAL A 1 96 ? 23.949 5.146 -21.987 1.00 90.88 96 VAL A CA 1
ATOM 760 C C . VAL A 1 96 ? 22.737 4.789 -21.131 1.00 90.88 96 VAL A C 1
ATOM 762 O O . VAL A 1 96 ? 22.193 3.688 -21.226 1.00 90.88 96 VAL A O 1
ATOM 765 N N . GLN A 1 97 ? 22.326 5.722 -20.275 1.00 92.06 97 GLN A N 1
ATOM 766 C CA . GLN A 1 97 ? 21.086 5.622 -19.512 1.00 92.06 97 GLN A CA 1
ATOM 767 C C . GLN A 1 97 ? 19.940 6.210 -20.339 1.00 92.06 97 GLN A C 1
ATOM 769 O O . GLN A 1 97 ? 19.994 7.374 -20.732 1.00 92.06 97 GLN A O 1
ATOM 774 N N . GLU A 1 98 ? 18.902 5.416 -20.573 1.00 93.31 98 GLU A N 1
ATOM 775 C CA . GLU A 1 98 ? 17.695 5.829 -21.292 1.00 93.31 98 GLU A CA 1
ATOM 776 C C . GLU A 1 98 ? 16.443 5.449 -20.492 1.00 93.31 98 GLU A C 1
ATOM 778 O O . GLU A 1 98 ? 16.452 4.490 -19.720 1.00 93.31 98 GLU A O 1
ATOM 783 N N . THR A 1 99 ? 15.364 6.214 -20.653 1.00 94.25 99 THR A N 1
ATOM 784 C CA . THR A 1 99 ? 14.055 5.874 -20.083 1.00 94.25 99 THR A CA 1
ATOM 785 C C . THR A 1 99 ? 13.159 5.397 -21.208 1.00 94.25 99 THR A C 1
ATOM 787 O O . THR A 1 99 ? 12.895 6.150 -22.144 1.00 94.25 99 THR A O 1
ATOM 790 N N . VAL A 1 100 ? 12.668 4.169 -21.094 1.00 94.31 100 VAL A N 1
ATOM 791 C CA . VAL A 1 100 ? 11.678 3.602 -22.010 1.00 94.31 100 VAL A CA 1
ATOM 792 C C . VAL A 1 100 ? 10.314 3.566 -21.331 1.00 94.31 100 VAL A C 1
ATOM 794 O O . VAL A 1 100 ? 10.218 3.341 -20.124 1.00 94.31 100 VAL A O 1
ATOM 797 N N . MET A 1 101 ? 9.257 3.807 -22.098 1.00 95.06 101 MET A N 1
ATOM 798 C CA . MET A 1 101 ? 7.881 3.654 -21.634 1.00 95.06 101 MET A CA 1
ATOM 799 C C . MET A 1 101 ? 7.407 2.257 -22.025 1.00 95.06 101 MET A C 1
ATOM 801 O O . MET A 1 101 ? 7.535 1.880 -23.187 1.00 95.06 101 MET A O 1
ATOM 805 N N . LEU A 1 102 ? 6.927 1.475 -21.058 1.00 94.75 102 LEU A N 1
ATOM 806 C CA . LEU A 1 102 ? 6.432 0.118 -21.298 1.00 94.75 102 LEU A CA 1
ATOM 807 C C . LEU A 1 102 ? 4.955 0.013 -20.926 1.00 94.75 102 LEU A C 1
ATOM 809 O O . LEU A 1 102 ? 4.576 0.540 -19.871 1.00 94.75 102 LEU A O 1
ATOM 813 N N . PRO A 1 103 ? 4.134 -0.707 -21.708 1.00 95.50 103 PRO A N 1
ATOM 814 C CA . PRO A 1 103 ? 2.788 -1.048 -21.278 1.00 95.50 103 PRO A CA 1
ATOM 815 C C . PRO A 1 103 ? 2.840 -1.909 -20.005 1.00 95.50 103 PRO A C 1
ATOM 817 O O . PRO A 1 103 ? 3.842 -2.559 -19.692 1.00 95.50 103 PRO A O 1
ATOM 820 N N . LEU A 1 104 ? 1.765 -1.880 -19.214 1.00 93.19 104 LEU A N 1
ATOM 821 C CA . LEU A 1 104 ? 1.732 -2.501 -17.881 1.00 93.19 104 LEU A CA 1
ATOM 822 C C . LEU A 1 104 ? 2.044 -4.010 -17.879 1.00 93.19 104 LEU A C 1
ATOM 824 O O . LEU A 1 104 ? 2.586 -4.515 -16.895 1.00 93.19 104 LEU A O 1
ATOM 828 N N . ASP A 1 105 ? 1.671 -4.727 -18.935 1.00 93.50 105 ASP A N 1
ATOM 829 C CA . ASP A 1 105 ? 1.896 -6.165 -19.112 1.00 93.50 105 ASP A CA 1
ATOM 830 C C . ASP A 1 105 ? 3.343 -6.517 -19.489 1.00 93.50 105 ASP A C 1
ATOM 832 O O . ASP A 1 105 ? 3.781 -7.630 -19.203 1.00 93.50 105 ASP A O 1
ATOM 836 N N . GLU A 1 106 ? 4.105 -5.564 -20.029 1.00 95.06 106 GLU A N 1
ATOM 837 C CA . GLU A 1 106 ? 5.548 -5.675 -20.283 1.00 95.06 106 GLU A CA 1
ATOM 838 C C . GLU A 1 106 ? 6.401 -5.062 -19.157 1.00 95.06 106 GLU A C 1
ATOM 840 O O . GLU A 1 106 ? 7.603 -5.310 -19.048 1.00 95.06 106 GLU A O 1
ATOM 845 N N . TYR A 1 107 ? 5.796 -4.269 -18.274 1.00 94.19 107 TYR A N 1
ATOM 846 C CA . TYR A 1 107 ? 6.509 -3.583 -17.203 1.00 94.19 107 TYR A CA 1
ATOM 847 C C . TYR A 1 107 ? 6.861 -4.526 -16.030 1.00 94.19 107 TYR A C 1
ATOM 849 O O . TYR A 1 107 ? 5.987 -5.224 -15.503 1.00 94.19 107 TYR A O 1
ATOM 857 N N . PRO A 1 108 ? 8.112 -4.535 -15.522 1.00 94.38 108 PRO A N 1
ATOM 858 C CA . PRO A 1 108 ? 8.486 -5.366 -14.380 1.00 94.38 108 PRO A CA 1
ATOM 859 C C . PRO A 1 108 ? 7.887 -4.813 -13.077 1.00 94.38 108 PRO A C 1
ATOM 861 O O . PRO A 1 108 ? 8.476 -3.988 -12.377 1.00 94.38 108 PRO A O 1
ATOM 864 N N . ILE A 1 109 ? 6.696 -5.297 -12.719 1.00 93.88 109 ILE A N 1
ATOM 865 C CA . ILE A 1 109 ? 5.996 -4.883 -11.498 1.00 93.88 109 ILE A CA 1
ATOM 866 C C . ILE A 1 109 ? 6.640 -5.552 -10.277 1.00 93.88 109 ILE A C 1
ATOM 868 O O . ILE A 1 109 ? 6.355 -6.715 -9.972 1.00 93.88 109 ILE A O 1
ATOM 872 N N . LEU A 1 110 ? 7.480 -4.808 -9.556 1.00 92.06 110 LEU A N 1
ATOM 873 C CA . LEU A 1 110 ? 8.098 -5.237 -8.299 1.00 92.06 110 LEU A CA 1
ATOM 874 C C . LEU A 1 110 ? 7.497 -4.480 -7.113 1.00 92.06 110 LEU A C 1
ATOM 876 O O . LEU A 1 110 ? 7.414 -3.253 -7.122 1.00 92.06 110 LEU A O 1
ATOM 880 N N . LEU A 1 111 ? 7.104 -5.214 -6.073 1.00 91.31 111 LEU A N 1
ATOM 881 C CA . LEU A 1 111 ? 6.604 -4.640 -4.829 1.00 91.31 111 LEU A CA 1
ATOM 882 C C . LEU A 1 111 ? 7.484 -5.056 -3.655 1.00 91.31 111 LEU A C 1
ATOM 884 O O . LEU A 1 111 ? 7.713 -6.242 -3.415 1.00 91.31 111 LEU A O 1
ATOM 888 N N . HIS A 1 112 ? 7.945 -4.061 -2.906 1.00 89.31 112 HIS A N 1
ATOM 889 C CA . HIS A 1 112 ? 8.809 -4.242 -1.749 1.00 89.31 112 HIS A CA 1
ATOM 890 C C . HIS A 1 112 ? 7.996 -4.199 -0.455 1.00 89.31 112 HIS A C 1
ATOM 892 O O . HIS A 1 112 ? 7.305 -3.219 -0.174 1.00 89.31 112 HIS A O 1
ATOM 898 N N . PHE A 1 113 ? 8.121 -5.244 0.355 1.00 90.25 113 PHE A N 1
ATOM 899 C CA . PHE A 1 113 ? 7.506 -5.348 1.669 1.00 90.25 113 PHE A CA 1
ATOM 900 C C . PHE A 1 113 ? 8.585 -5.273 2.751 1.00 90.25 113 PHE A C 1
ATOM 902 O O . PHE A 1 113 ? 9.474 -6.129 2.780 1.00 90.25 113 PHE A O 1
ATOM 909 N N . PRO A 1 114 ? 8.536 -4.275 3.649 1.00 90.69 114 PRO A N 1
ATOM 910 C CA . PRO A 1 114 ? 9.444 -4.236 4.784 1.00 90.69 114 PRO A CA 1
ATOM 911 C C . PRO A 1 114 ? 9.178 -5.431 5.704 1.00 90.69 114 PRO A C 1
ATOM 913 O O . PRO A 1 114 ? 8.037 -5.723 6.063 1.00 90.69 114 PRO A O 1
ATOM 916 N N . ILE A 1 115 ? 10.249 -6.111 6.101 1.00 92.12 115 ILE A N 1
ATOM 917 C CA . ILE A 1 115 ? 10.212 -7.169 7.107 1.00 92.12 115 ILE A CA 1
ATOM 918 C C . ILE A 1 115 ? 10.528 -6.515 8.447 1.00 92.12 115 ILE A C 1
ATOM 920 O O . ILE A 1 115 ? 11.636 -6.013 8.657 1.00 92.12 115 ILE A O 1
ATOM 924 N N . PHE A 1 116 ? 9.554 -6.507 9.352 1.00 90.94 116 PHE A N 1
ATOM 925 C CA . PHE A 1 116 ? 9.709 -5.950 10.692 1.00 90.94 116 PHE A CA 1
ATOM 926 C C . PHE A 1 116 ? 10.147 -7.043 11.682 1.00 90.94 116 PHE A C 1
ATOM 928 O O . PHE A 1 116 ? 9.679 -8.180 11.573 1.00 90.94 116 PHE A O 1
ATOM 935 N N . PRO A 1 117 ? 11.016 -6.735 12.664 1.00 90.31 117 PRO A N 1
ATOM 936 C CA . PRO A 1 117 ? 11.163 -7.590 13.836 1.00 90.31 117 PRO A CA 1
ATOM 937 C C . PRO A 1 117 ? 9.847 -7.622 14.636 1.00 90.31 117 PRO A C 1
ATOM 939 O O . PRO A 1 117 ? 8.976 -6.769 14.421 1.00 90.31 117 PRO A O 1
ATOM 942 N N . PRO A 1 118 ? 9.700 -8.553 15.598 1.00 90.75 118 PRO A N 1
ATOM 943 C CA . PRO A 1 118 ? 8.592 -8.511 16.543 1.00 90.75 118 PRO A CA 1
ATOM 944 C C . PRO A 1 118 ? 8.429 -7.112 17.172 1.00 90.75 118 PRO A C 1
ATOM 946 O O . PRO A 1 118 ? 9.438 -6.461 17.466 1.00 90.75 118 PRO A O 1
ATOM 949 N N . PRO A 1 119 ? 7.187 -6.635 17.387 1.00 89.81 119 PRO A N 1
ATOM 950 C CA . PRO A 1 119 ? 6.933 -5.338 18.006 1.00 89.81 119 PRO A CA 1
ATOM 951 C C . PRO A 1 119 ? 7.649 -5.193 19.349 1.00 89.81 119 PRO A C 1
ATOM 953 O O . PRO A 1 119 ? 7.675 -6.137 20.136 1.00 89.81 119 PRO A O 1
ATOM 956 N N . ALA A 1 120 ? 8.138 -3.989 19.659 1.00 90.31 120 ALA A N 1
ATOM 957 C CA . ALA A 1 120 ? 8.825 -3.707 20.924 1.00 90.31 120 ALA A CA 1
ATOM 958 C C . ALA A 1 120 ? 7.968 -4.027 22.161 1.00 90.31 120 ALA A C 1
ATOM 960 O O . ALA A 1 120 ? 8.495 -4.390 23.202 1.00 90.31 120 ALA A O 1
ATOM 961 N N . PHE A 1 121 ? 6.641 -3.943 22.032 1.00 89.00 121 PHE A N 1
ATOM 962 C CA . PHE A 1 121 ? 5.716 -4.365 23.081 1.00 89.00 121 PHE A CA 1
ATOM 963 C C . PHE A 1 121 ? 5.846 -5.860 23.428 1.00 89.00 121 PHE A C 1
ATOM 965 O O . PHE A 1 121 ? 5.720 -6.229 24.588 1.00 89.00 121 PHE A O 1
ATOM 972 N N . LEU A 1 122 ? 6.116 -6.713 22.434 1.00 90.62 122 LEU A N 1
ATOM 973 C CA . LEU A 1 122 ? 6.315 -8.155 22.618 1.00 90.62 122 LEU A CA 1
ATOM 974 C C . LEU A 1 122 ? 7.786 -8.518 22.866 1.00 90.62 122 LEU A C 1
ATOM 976 O O . LEU A 1 122 ? 8.065 -9.532 23.495 1.00 90.62 122 LEU A O 1
ATOM 980 N N . ASN A 1 123 ? 8.723 -7.710 22.364 1.00 88.69 123 ASN A N 1
ATOM 981 C CA . ASN A 1 123 ? 10.158 -7.906 22.550 1.00 88.69 123 ASN A CA 1
ATOM 982 C C . ASN A 1 123 ? 10.865 -6.563 22.830 1.00 88.69 123 ASN A C 1
ATOM 984 O O . ASN A 1 123 ? 11.396 -5.941 21.904 1.00 88.69 123 ASN A O 1
ATOM 988 N N . PRO A 1 124 ? 10.856 -6.085 24.089 1.00 87.94 124 PRO A N 1
ATOM 989 C CA . PRO A 1 124 ? 11.351 -4.749 24.432 1.00 87.94 124 PRO A CA 1
ATOM 990 C C . PRO A 1 124 ? 12.880 -4.659 24.449 1.00 87.94 124 PRO A C 1
ATOM 992 O O . PRO A 1 124 ? 13.438 -3.562 24.364 1.00 87.94 124 PRO A O 1
ATOM 995 N N . SER A 1 125 ? 13.569 -5.797 24.553 1.00 89.56 125 SER A N 1
ATOM 996 C CA . SER A 1 125 ? 15.020 -5.861 24.699 1.00 89.56 125 SER A CA 1
ATOM 997 C C . SER A 1 125 ? 15.736 -5.160 23.550 1.00 89.56 125 SER A C 1
ATOM 999 O O . SER A 1 125 ? 15.595 -5.499 22.375 1.00 89.56 125 SER A O 1
ATOM 1001 N N . GLY A 1 126 ? 16.529 -4.153 23.907 1.00 83.56 126 GLY A N 1
ATOM 1002 C CA . GLY A 1 126 ? 17.318 -3.386 22.956 1.00 83.56 126 GLY A CA 1
ATOM 1003 C C . GLY A 1 126 ? 16.502 -2.462 22.056 1.00 83.56 126 GLY A C 1
ATOM 1004 O O . GLY A 1 126 ? 17.097 -1.928 21.124 1.00 83.56 126 GLY A O 1
ATOM 1005 N N . TYR A 1 127 ? 15.194 -2.259 22.277 1.00 89.94 127 TYR A N 1
ATOM 1006 C CA . TYR A 1 127 ? 14.410 -1.219 21.600 1.00 89.94 127 TYR A CA 1
ATOM 1007 C C . TYR A 1 127 ? 14.735 0.171 22.162 1.00 89.94 127 TYR A C 1
ATOM 1009 O O . TYR A 1 127 ? 14.813 0.359 23.368 1.00 89.94 127 TYR A O 1
ATOM 1017 N N . THR A 1 128 ? 14.918 1.152 21.278 1.00 85.81 128 THR A N 1
ATOM 1018 C CA . THR A 1 128 ? 15.230 2.541 21.650 1.00 85.81 128 THR A CA 1
ATOM 1019 C C . THR A 1 128 ? 14.131 3.482 21.176 1.00 85.81 128 THR A C 1
ATOM 1021 O O . THR A 1 128 ? 13.428 4.075 21.986 1.00 85.81 128 THR A O 1
ATOM 1024 N N . ASN A 1 129 ? 13.951 3.606 19.861 1.00 88.94 129 ASN A N 1
ATOM 1025 C CA . ASN A 1 129 ? 12.872 4.369 19.241 1.00 88.94 129 ASN A CA 1
ATOM 1026 C C . ASN A 1 129 ? 12.646 3.950 17.775 1.00 88.94 129 ASN A C 1
ATOM 1028 O O . ASN A 1 129 ? 13.457 3.235 17.181 1.00 88.94 129 ASN A O 1
ATOM 1032 N N . GLY A 1 130 ? 11.546 4.441 17.195 1.00 87.31 130 GLY A N 1
ATOM 1033 C CA . GLY A 1 130 ? 11.242 4.349 15.765 1.00 87.31 130 GLY A CA 1
ATOM 1034 C C . GLY A 1 130 ? 10.720 2.990 15.291 1.00 87.31 130 GLY A C 1
ATOM 1035 O O . GLY A 1 130 ? 10.439 2.087 16.071 1.00 87.31 130 GLY A O 1
ATOM 1036 N N . ILE A 1 131 ? 10.576 2.853 13.972 1.00 86.94 131 ILE A N 1
ATOM 1037 C CA . ILE A 1 131 ? 10.204 1.591 13.322 1.00 86.94 131 ILE A CA 1
ATOM 1038 C C . ILE A 1 131 ? 11.487 0.917 12.834 1.00 86.94 131 ILE A C 1
ATOM 1040 O O . ILE A 1 131 ? 12.247 1.507 12.066 1.00 86.94 131 ILE A O 1
ATOM 1044 N N . ARG A 1 132 ? 11.734 -0.316 13.281 1.00 87.50 132 ARG A N 1
ATOM 1045 C CA . ARG A 1 132 ? 12.899 -1.115 12.870 1.00 87.50 132 ARG A CA 1
ATOM 1046 C C . ARG A 1 132 ? 12.557 -1.980 11.674 1.00 87.50 132 ARG A C 1
ATOM 1048 O O . ARG A 1 132 ? 11.499 -2.588 11.667 1.00 87.50 132 ARG A O 1
ATOM 1055 N N . ILE A 1 133 ? 13.458 -2.077 10.704 1.00 89.88 133 ILE A N 1
ATOM 1056 C CA . ILE A 1 133 ? 13.287 -2.914 9.512 1.00 89.88 133 ILE A CA 1
ATOM 1057 C C . ILE A 1 133 ? 14.467 -3.886 9.461 1.00 89.88 133 ILE A C 1
ATOM 1059 O O . ILE A 1 133 ? 15.613 -3.450 9.405 1.00 89.88 133 ILE A O 1
ATOM 1063 N N . ASN A 1 134 ? 14.181 -5.189 9.492 1.00 90.56 134 ASN A N 1
ATOM 1064 C CA . ASN A 1 134 ? 15.188 -6.254 9.427 1.00 90.56 134 ASN A CA 1
ATOM 1065 C C . ASN A 1 134 ? 15.566 -6.615 7.988 1.00 90.56 134 ASN A C 1
ATOM 1067 O O . ASN A 1 134 ? 16.615 -7.201 7.748 1.00 90.56 134 ASN A O 1
ATOM 1071 N N . GLY A 1 135 ? 14.702 -6.297 7.030 1.00 92.19 135 GLY A N 1
ATOM 1072 C CA . GLY A 1 135 ? 14.930 -6.623 5.634 1.00 92.19 135 GLY A CA 1
ATOM 1073 C C . GLY A 1 135 ? 13.794 -6.150 4.748 1.00 92.19 135 GLY A C 1
ATOM 1074 O O . GLY A 1 135 ? 12.867 -5.472 5.193 1.00 92.19 135 GLY A O 1
ATOM 1075 N N . VAL A 1 136 ? 13.874 -6.523 3.478 1.00 91.44 136 VAL A N 1
ATOM 1076 C CA . VAL A 1 136 ? 12.852 -6.230 2.477 1.00 91.44 136 VAL A CA 1
ATOM 1077 C C . VAL A 1 136 ? 12.605 -7.502 1.680 1.00 91.44 136 VAL A C 1
ATOM 1079 O O . VAL A 1 136 ? 13.532 -8.044 1.085 1.00 91.44 136 VAL A O 1
ATOM 1082 N N . ALA A 1 137 ? 11.359 -7.966 1.660 1.00 92.62 137 ALA A N 1
ATOM 1083 C CA . ALA A 1 137 ? 10.920 -8.986 0.720 1.00 92.62 137 ALA A CA 1
ATOM 1084 C C . ALA A 1 137 ? 10.481 -8.301 -0.576 1.00 92.62 137 ALA A C 1
ATOM 1086 O O . ALA A 1 137 ? 9.701 -7.350 -0.538 1.00 92.62 137 ALA A O 1
ATOM 1087 N N . THR A 1 138 ? 10.956 -8.782 -1.720 1.00 90.81 138 THR A N 1
ATOM 1088 C CA . THR A 1 138 ? 10.534 -8.273 -3.030 1.00 90.81 138 THR A CA 1
ATOM 1089 C C . THR A 1 138 ? 9.667 -9.314 -3.711 1.00 90.81 138 THR A C 1
ATOM 1091 O O . THR A 1 138 ? 10.083 -10.459 -3.869 1.00 90.81 138 THR A O 1
ATOM 1094 N N . VAL A 1 139 ? 8.464 -8.916 -4.115 1.00 93.19 139 VAL A N 1
ATOM 1095 C CA . VAL A 1 139 ? 7.515 -9.770 -4.832 1.00 93.19 139 VAL A CA 1
ATOM 1096 C C . VAL A 1 139 ? 7.360 -9.239 -6.250 1.00 93.19 139 VAL A C 1
ATOM 1098 O O . VAL A 1 139 ? 7.068 -8.060 -6.446 1.00 93.19 139 VAL A O 1
ATOM 1101 N N . SER A 1 140 ? 7.554 -10.113 -7.234 1.00 93.31 140 SER A N 1
ATOM 1102 C CA . SER A 1 140 ? 7.329 -9.809 -8.646 1.00 93.31 140 SER A CA 1
ATOM 1103 C C . SER A 1 140 ? 5.907 -10.207 -9.046 1.00 93.31 140 SER A C 1
ATOM 1105 O O . SER A 1 140 ? 5.453 -11.307 -8.726 1.00 93.31 140 SER A O 1
ATOM 1107 N N . PHE A 1 141 ? 5.193 -9.300 -9.714 1.00 93.38 141 PHE A N 1
ATOM 1108 C CA . PHE A 1 141 ? 3.829 -9.527 -10.199 1.00 93.38 141 PHE A CA 1
ATOM 1109 C C . PHE A 1 141 ? 3.722 -9.582 -11.726 1.00 93.38 141 PHE A C 1
ATOM 1111 O O . PHE A 1 141 ? 2.794 -10.239 -12.196 1.00 93.38 141 PHE A O 1
ATOM 1118 N N . GLY A 1 142 ? 4.626 -8.916 -12.450 1.00 91.06 142 GLY A N 1
ATOM 1119 C CA . GLY A 1 142 ? 4.683 -8.866 -13.917 1.00 91.06 142 GLY A CA 1
ATOM 1120 C C . GLY A 1 142 ? 5.825 -9.714 -14.499 1.00 91.06 142 GLY A C 1
ATOM 1121 O O . GLY A 1 142 ? 6.298 -10.639 -13.827 1.00 91.06 142 GLY A O 1
ATOM 1122 N N . PRO A 1 143 ? 6.290 -9.403 -15.722 1.00 93.12 143 PRO A N 1
ATOM 1123 C CA . PRO A 1 143 ? 7.441 -10.056 -16.333 1.00 93.12 143 PRO A CA 1
ATOM 1124 C C . PRO A 1 143 ? 8.699 -9.986 -15.470 1.00 93.12 143 PRO A C 1
ATOM 1126 O O . PRO A 1 143 ? 8.910 -9.059 -14.676 1.00 93.12 143 PRO A O 1
ATOM 1129 N N . LYS A 1 144 ? 9.573 -10.979 -15.639 1.00 92.56 144 LYS A N 1
ATOM 1130 C CA . LYS A 1 144 ? 10.819 -11.040 -14.874 1.00 92.56 144 LYS A CA 1
ATOM 1131 C C . LYS A 1 144 ? 11.783 -9.948 -15.360 1.00 92.56 144 LYS A C 1
ATOM 1133 O O . LYS A 1 144 ? 12.006 -9.850 -16.565 1.00 92.56 144 LYS A O 1
ATOM 1138 N N . PRO A 1 145 ? 12.466 -9.218 -14.458 1.00 91.44 145 PRO A N 1
ATOM 1139 C CA . PRO A 1 145 ? 13.489 -8.234 -14.829 1.00 91.44 145 PRO A CA 1
ATOM 1140 C C . PRO A 1 145 ? 14.522 -8.734 -15.853 1.00 91.44 145 PRO A C 1
ATOM 1142 O O . PRO A 1 145 ? 14.867 -8.011 -16.780 1.00 91.44 145 PRO A O 1
ATOM 1145 N N . ALA A 1 146 ? 14.970 -9.992 -15.735 1.00 90.12 146 ALA A N 1
ATOM 1146 C CA . ALA A 1 146 ? 15.927 -10.605 -16.665 1.00 90.12 146 ALA A CA 1
ATOM 1147 C C . ALA A 1 146 ? 15.388 -10.751 -18.097 1.00 90.12 146 ALA A C 1
ATOM 1149 O O . ALA A 1 146 ? 16.146 -10.721 -19.062 1.00 90.12 146 ALA A O 1
ATOM 1150 N N . GLU A 1 147 ? 14.087 -10.985 -18.246 1.00 92.44 147 GLU A N 1
ATOM 1151 C CA . GLU A 1 147 ? 13.440 -11.107 -19.549 1.00 92.44 147 GLU A CA 1
ATOM 1152 C C . GLU A 1 147 ? 13.326 -9.740 -20.210 1.00 92.44 147 GLU A C 1
ATOM 1154 O O . GLU A 1 147 ? 13.789 -9.572 -21.332 1.00 92.44 147 GLU A O 1
ATOM 1159 N N . ILE A 1 148 ? 12.849 -8.747 -19.461 1.00 92.94 148 ILE A N 1
ATOM 1160 C CA . ILE A 1 148 ? 12.733 -7.369 -19.941 1.00 92.94 148 ILE A CA 1
ATOM 1161 C C . ILE A 1 148 ? 14.099 -6.790 -20.321 1.00 92.94 148 ILE A C 1
ATOM 1163 O O . ILE A 1 148 ? 14.248 -6.247 -21.410 1.00 92.94 148 ILE A O 1
ATOM 1167 N N . SER A 1 149 ? 15.125 -6.986 -19.487 1.00 91.94 149 SER A N 1
ATOM 1168 C CA . SER A 1 149 ? 16.497 -6.559 -19.798 1.00 91.94 149 SER A CA 1
ATOM 1169 C C . SER A 1 149 ? 16.996 -7.162 -21.116 1.00 91.94 149 SER A C 1
ATOM 1171 O O . SER A 1 149 ? 17.568 -6.449 -21.933 1.00 91.94 149 SER A O 1
ATOM 1173 N N . ARG A 1 150 ? 16.747 -8.458 -21.360 1.00 92.62 150 ARG A N 1
ATOM 1174 C CA . ARG A 1 150 ? 17.137 -9.128 -22.613 1.00 92.62 150 ARG A CA 1
ATOM 1175 C C . ARG A 1 150 ? 16.348 -8.621 -23.815 1.00 92.62 150 ARG A C 1
ATOM 1177 O O . ARG A 1 150 ? 16.964 -8.316 -24.830 1.00 92.62 150 ARG A O 1
ATOM 1184 N N . ASN A 1 151 ? 15.027 -8.501 -23.695 1.00 93.31 151 ASN A N 1
ATOM 1185 C CA . ASN A 1 151 ? 14.155 -8.046 -24.783 1.00 93.31 151 ASN A CA 1
ATOM 1186 C C . ASN A 1 151 ? 14.490 -6.614 -25.204 1.00 93.31 151 ASN A C 1
ATOM 1188 O O . ASN A 1 151 ? 14.494 -6.295 -26.388 1.00 93.31 151 ASN A O 1
ATOM 1192 N N . LEU A 1 152 ? 14.837 -5.771 -24.232 1.00 92.81 152 LEU A N 1
ATOM 1193 C CA . LEU A 1 152 ? 15.257 -4.404 -24.489 1.00 92.81 152 LEU A CA 1
ATOM 1194 C C . LEU A 1 152 ? 16.719 -4.306 -24.926 1.00 92.81 152 LEU A C 1
ATOM 1196 O O . LEU A 1 152 ? 17.126 -3.231 -25.340 1.00 92.81 152 LEU A O 1
ATOM 1200 N N . GLY A 1 153 ? 17.525 -5.369 -24.859 1.00 92.56 153 GLY A N 1
ATOM 1201 C CA . GLY A 1 153 ? 18.967 -5.289 -25.119 1.00 92.56 153 GLY A CA 1
ATOM 1202 C C . GLY A 1 153 ? 19.709 -4.415 -24.098 1.00 92.56 153 GLY A C 1
ATOM 1203 O O . GLY A 1 153 ? 20.698 -3.770 -24.437 1.00 92.56 153 GLY A O 1
ATOM 1204 N N . ALA A 1 154 ? 19.205 -4.359 -22.864 1.00 91.88 154 ALA A N 1
ATOM 1205 C CA . ALA A 1 154 ? 19.774 -3.600 -21.760 1.00 91.88 154 ALA A CA 1
ATOM 1206 C C . ALA A 1 154 ? 20.721 -4.456 -20.909 1.00 91.88 154 ALA A C 1
ATOM 1208 O O . ALA A 1 154 ? 20.456 -5.631 -20.632 1.00 91.88 154 ALA A O 1
ATOM 1209 N N . THR A 1 155 ? 21.793 -3.836 -20.421 1.00 90.00 155 THR A N 1
ATOM 1210 C CA . THR A 1 155 ? 22.748 -4.438 -19.478 1.00 90.00 155 THR A CA 1
ATOM 1211 C C . THR A 1 155 ? 22.194 -4.449 -18.051 1.00 90.00 155 THR A C 1
ATOM 1213 O O . THR A 1 155 ? 22.445 -5.380 -17.280 1.00 90.00 155 THR A O 1
ATOM 1216 N N . SER A 1 156 ? 21.434 -3.417 -17.685 1.00 87.56 156 SER A N 1
ATOM 1217 C CA . SER A 1 156 ? 20.709 -3.330 -16.419 1.00 87.56 156 SER A CA 1
ATOM 1218 C C . SER A 1 156 ? 19.432 -2.519 -16.583 1.00 87.56 156 SER A C 1
ATOM 1220 O O . SER A 1 156 ? 19.285 -1.730 -17.521 1.00 87.56 156 SER A O 1
ATOM 1222 N N . ILE A 1 157 ? 18.515 -2.710 -15.639 1.00 89.81 157 ILE A N 1
ATOM 1223 C CA . ILE A 1 157 ? 17.298 -1.912 -15.523 1.00 89.81 157 ILE A CA 1
ATOM 1224 C C . ILE A 1 157 ? 17.219 -1.303 -14.123 1.00 89.81 157 ILE A C 1
ATOM 1226 O O . ILE A 1 157 ? 17.719 -1.881 -13.154 1.00 89.81 157 ILE A O 1
ATOM 1230 N N . SER A 1 158 ? 16.587 -0.143 -14.022 1.00 85.81 158 SER A N 1
ATOM 1231 C CA . SER A 1 158 ? 16.388 0.610 -12.795 1.00 85.81 158 SER A CA 1
ATOM 1232 C C . SER A 1 158 ? 14.931 1.048 -12.677 1.00 85.81 158 SER A C 1
ATOM 1234 O O . SER A 1 158 ? 14.339 1.614 -13.599 1.00 85.81 158 SER A O 1
ATOM 1236 N N . LEU A 1 159 ? 14.339 0.750 -11.524 1.00 78.56 159 LEU A N 1
ATOM 1237 C CA . LEU A 1 159 ? 12.967 1.117 -11.196 1.00 78.56 159 LEU A CA 1
ATOM 1238 C C . LEU A 1 159 ? 12.982 2.314 -10.252 1.00 78.56 159 LEU A C 1
ATOM 1240 O O . LEU A 1 159 ? 13.471 2.226 -9.121 1.00 78.56 159 LEU A O 1
ATOM 1244 N N . ILE A 1 160 ? 12.393 3.422 -10.699 1.00 68.31 160 ILE A N 1
ATOM 1245 C CA . ILE A 1 160 ? 12.173 4.592 -9.851 1.00 68.31 160 ILE A CA 1
ATOM 1246 C C . ILE A 1 160 ? 10.793 4.458 -9.210 1.00 68.31 160 ILE A C 1
ATOM 1248 O O . ILE A 1 160 ? 9.760 4.759 -9.807 1.00 68.31 160 ILE A O 1
ATOM 1252 N N . LEU A 1 161 ? 10.766 4.026 -7.952 1.00 60.50 161 LEU A N 1
ATOM 1253 C CA . LEU A 1 161 ? 9.552 4.063 -7.144 1.00 60.50 161 LEU A CA 1
ATOM 1254 C C . LEU A 1 161 ? 9.338 5.483 -6.617 1.00 60.50 161 LEU A C 1
ATOM 1256 O O . LEU A 1 161 ? 9.852 5.865 -5.564 1.00 60.50 161 LEU A O 1
ATOM 1260 N N . LEU A 1 162 ? 8.558 6.273 -7.352 1.00 52.78 162 LEU A N 1
ATOM 1261 C CA . LEU A 1 162 ? 8.126 7.591 -6.900 1.00 52.78 162 LEU A CA 1
ATOM 1262 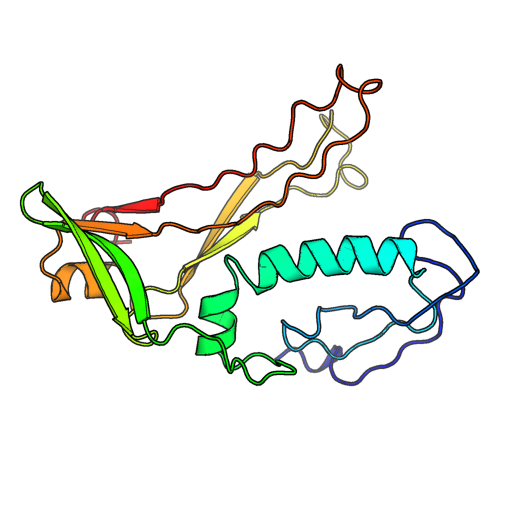C C . LEU A 1 162 ? 7.076 7.441 -5.792 1.00 52.78 162 LEU A C 1
ATOM 1264 O O . LEU A 1 162 ? 5.882 7.284 -6.043 1.00 52.78 162 LEU A O 1
ATOM 1268 N N . CYS A 1 163 ? 7.518 7.519 -4.539 1.00 44.25 163 CYS A N 1
ATOM 1269 C CA . CYS A 1 163 ? 6.629 7.788 -3.417 1.00 44.25 163 CYS A CA 1
ATOM 1270 C C . CYS A 1 163 ? 6.602 9.303 -3.181 1.00 44.25 163 CYS A C 1
ATOM 1272 O O . CYS A 1 163 ? 7.527 9.867 -2.598 1.00 44.25 163 CYS A O 1
ATOM 1274 N N . GLN A 1 164 ? 5.562 9.992 -3.660 1.00 36.94 164 GLN A N 1
ATOM 1275 C CA . GLN A 1 164 ? 5.389 11.412 -3.354 1.00 36.94 164 GLN A CA 1
ATOM 1276 C C . GLN A 1 164 ? 4.929 11.577 -1.903 1.00 36.94 164 GLN A C 1
ATOM 1278 O O . GLN A 1 164 ? 3.776 11.317 -1.555 1.00 36.94 164 GLN A O 1
ATOM 1283 N N . ILE A 1 165 ? 5.838 12.035 -1.044 1.00 37.06 165 ILE A N 1
ATOM 1284 C CA . ILE A 1 165 ? 5.522 12.391 0.339 1.00 37.06 165 ILE A CA 1
ATOM 1285 C C . ILE A 1 165 ? 5.165 13.873 0.360 1.00 37.06 165 ILE A C 1
ATOM 1287 O O . ILE A 1 165 ? 6.010 14.741 0.160 1.00 37.06 165 ILE A O 1
ATOM 1291 N N . SER A 1 166 ? 3.901 14.179 0.632 1.00 30.78 166 SER A N 1
ATOM 1292 C CA . SER A 1 166 ? 3.483 15.551 0.909 1.00 30.78 166 SER A CA 1
ATOM 1293 C C . SER A 1 166 ? 3.938 15.929 2.324 1.00 30.78 166 SER A C 1
ATOM 1295 O O . SER A 1 166 ? 3.307 15.544 3.314 1.00 30.78 166 SER A O 1
ATOM 1297 N N . GLN A 1 167 ? 5.046 16.670 2.422 1.00 30.78 167 GLN A N 1
ATOM 1298 C CA . GLN A 1 167 ? 5.449 17.340 3.658 1.00 30.78 167 GLN A CA 1
ATOM 1299 C C . GLN A 1 167 ? 4.343 18.323 4.065 1.00 30.78 167 GLN A C 1
ATOM 1301 O O . GLN A 1 167 ? 3.907 19.136 3.253 1.00 30.78 167 GLN A O 1
ATOM 1306 N N . HIS A 1 168 ? 3.882 18.264 5.315 1.00 33.53 168 HIS A N 1
ATOM 1307 C CA . HIS A 1 168 ? 3.159 19.384 5.909 1.00 33.53 168 HIS A CA 1
ATOM 1308 C C . HIS A 1 168 ? 4.028 19.985 7.004 1.00 33.53 168 HIS A C 1
ATOM 1310 O O . HIS A 1 168 ? 4.393 19.298 7.955 1.00 33.53 168 HIS A O 1
ATOM 1316 N N . GLN A 1 169 ? 4.345 21.267 6.820 1.00 31.02 169 GLN A N 1
ATOM 1317 C CA . GLN A 1 169 ? 4.969 22.146 7.799 1.00 31.02 169 GLN A CA 1
ATOM 1318 C C . GLN A 1 169 ? 4.170 22.106 9.107 1.00 31.02 169 GLN A C 1
ATOM 1320 O O . GLN A 1 169 ? 3.014 22.530 9.149 1.00 31.02 169 GLN A O 1
ATOM 1325 N N . THR A 1 170 ? 4.781 21.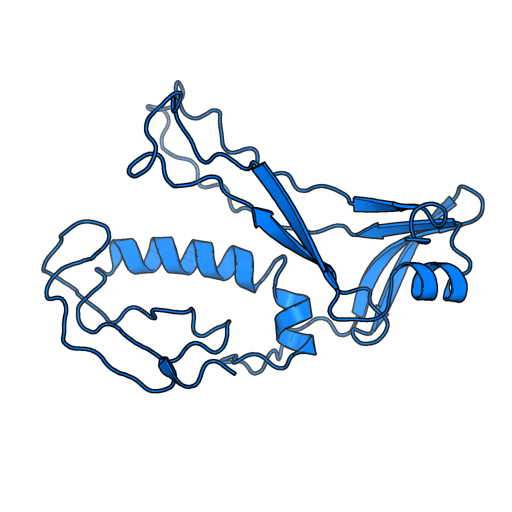596 10.169 1.00 28.41 170 THR A N 1
ATOM 1326 C CA . THR A 1 170 ? 4.386 21.902 11.542 1.00 28.41 170 THR A CA 1
ATOM 1327 C C . THR A 1 170 ? 4.992 23.254 11.931 1.00 28.41 170 THR A C 1
ATOM 1329 O O . THR A 1 170 ? 6.071 23.635 11.477 1.00 28.41 170 THR A O 1
ATOM 1332 N N . SER A 1 171 ? 4.232 24.034 12.698 1.00 29.62 171 SER A N 1
ATOM 1333 C CA . SER A 1 171 ? 4.551 25.393 13.144 1.00 29.62 171 SER A CA 1
ATOM 1334 C C . SER A 1 171 ? 5.921 25.502 13.827 1.00 29.62 171 SER A C 1
ATOM 1336 O O . SER A 1 171 ? 6.355 24.581 14.515 1.00 29.62 171 SER A O 1
ATOM 1338 N N . LYS A 1 172 ? 6.557 26.674 13.669 1.00 34.09 172 LYS A N 1
ATOM 1339 C CA . LYS A 1 172 ? 7.947 27.058 14.014 1.00 34.09 172 LYS A CA 1
ATOM 1340 C C . LYS A 1 172 ? 8.420 26.869 15.479 1.00 34.09 172 LYS A C 1
ATOM 1342 O O . LYS A 1 172 ? 9.442 27.433 15.847 1.00 34.09 172 LYS A O 1
ATOM 1347 N N . SER A 1 173 ? 7.740 26.099 16.327 1.00 29.53 173 SER A N 1
ATOM 1348 C CA . SER A 1 173 ? 8.120 25.902 17.739 1.00 29.53 173 SER A CA 1
ATOM 1349 C C . SER A 1 173 ? 8.481 24.463 18.132 1.00 29.53 173 SER A C 1
ATOM 1351 O O . SER A 1 173 ? 8.867 24.242 19.272 1.00 29.53 173 SER A O 1
ATOM 1353 N N . GLU A 1 174 ? 8.433 23.487 17.218 1.00 30.53 174 GLU A N 1
ATOM 1354 C CA . GLU A 1 174 ? 8.855 22.089 17.479 1.00 30.53 174 GLU A CA 1
ATOM 1355 C C . GLU A 1 174 ? 10.061 21.662 16.622 1.00 30.53 174 GLU A C 1
ATOM 1357 O O . GLU A 1 174 ? 10.267 20.492 16.297 1.00 30.53 174 GLU A O 1
ATOM 1362 N N . GLN A 1 175 ? 10.895 22.628 16.239 1.00 31.31 175 GLN A N 1
ATOM 1363 C CA . GLN A 1 175 ? 11.927 22.458 15.216 1.00 31.31 175 GLN A CA 1
ATOM 1364 C C . GLN A 1 175 ? 13.211 21.754 15.701 1.00 31.31 175 GLN A C 1
ATOM 1366 O O . GLN A 1 175 ? 14.209 21.753 14.988 1.00 31.31 175 GLN A O 1
ATOM 1371 N N . GLN A 1 176 ? 13.203 21.126 16.883 1.00 28.62 176 GLN A N 1
ATOM 1372 C CA . GLN A 1 176 ? 14.412 20.540 17.483 1.00 28.62 176 GLN A CA 1
ATOM 1373 C C . GLN A 1 176 ? 14.364 19.032 17.784 1.00 28.62 176 GLN A C 1
ATOM 1375 O O . GLN A 1 176 ? 15.324 18.512 18.340 1.00 28.62 176 GLN A O 1
ATOM 1380 N N . SER A 1 177 ? 13.328 18.290 17.363 1.00 31.98 177 SER A N 1
ATOM 1381 C CA . SER A 1 177 ? 13.301 16.822 17.573 1.00 31.98 177 SER A CA 1
ATOM 1382 C C . SER A 1 177 ? 12.745 15.975 16.411 1.00 31.98 177 SER A C 1
ATOM 1384 O O . SER A 1 177 ? 12.572 14.767 16.541 1.00 31.98 177 SER A O 1
ATOM 1386 N N . GLN A 1 178 ? 12.495 16.552 15.230 1.00 28.55 178 GLN A N 1
ATOM 1387 C CA . GLN A 1 178 ? 11.842 15.843 14.108 1.00 28.55 178 GLN A CA 1
ATOM 1388 C C . GLN A 1 178 ? 12.782 15.471 12.947 1.00 28.55 178 GLN A C 1
ATOM 1390 O O . GLN A 1 178 ? 12.396 15.514 11.784 1.00 28.55 178 GLN A O 1
ATOM 1395 N N . ASN A 1 179 ? 14.006 15.031 13.249 1.00 30.83 179 ASN A N 1
ATOM 1396 C CA . ASN A 1 179 ? 14.890 14.397 12.263 1.00 30.83 179 ASN A CA 1
ATOM 1397 C C . ASN A 1 179 ? 14.875 12.874 12.451 1.00 30.83 179 ASN A C 1
ATOM 1399 O O . ASN A 1 179 ? 15.747 12.338 13.132 1.00 30.83 179 ASN A O 1
ATOM 1403 N N . LYS A 1 180 ? 13.870 12.183 11.889 1.00 32.41 180 LYS A N 1
ATOM 1404 C CA . LYS A 1 180 ? 13.937 10.758 11.482 1.00 32.41 180 LYS A CA 1
ATOM 1405 C C . LYS A 1 180 ? 12.598 10.268 10.926 1.00 32.41 180 LYS A C 1
ATOM 1407 O O . LYS A 1 180 ? 11.807 9.637 11.614 1.00 32.41 180 LYS A O 1
ATOM 1412 N N . LEU A 1 181 ? 12.394 10.501 9.637 1.00 28.64 181 LEU A N 1
ATOM 1413 C CA . LEU A 1 181 ? 11.656 9.592 8.759 1.00 28.64 181 LEU A CA 1
ATOM 1414 C C . LEU A 1 181 ? 12.247 9.770 7.358 1.00 28.64 181 LEU A C 1
ATOM 1416 O O . LEU A 1 181 ? 11.664 10.390 6.477 1.00 28.64 181 LEU A O 1
ATOM 1420 N N . ASN A 1 182 ? 13.465 9.248 7.185 1.00 26.88 182 ASN A N 1
ATOM 1421 C CA . ASN A 1 182 ? 14.033 9.011 5.863 1.00 26.88 182 ASN A CA 1
ATOM 1422 C C . ASN A 1 182 ? 13.203 7.897 5.223 1.00 26.88 182 ASN A C 1
ATOM 1424 O O . ASN A 1 182 ? 13.493 6.715 5.402 1.00 26.88 182 ASN A O 1
ATOM 1428 N N . ILE A 1 183 ? 12.127 8.265 4.530 1.00 35.50 183 ILE A N 1
ATOM 1429 C CA . ILE A 1 183 ? 11.472 7.352 3.601 1.00 35.50 183 ILE A CA 1
ATOM 1430 C C . ILE A 1 183 ? 12.408 7.267 2.402 1.00 35.50 183 ILE A C 1
ATOM 1432 O O . ILE A 1 183 ? 12.598 8.222 1.654 1.00 35.50 183 ILE A O 1
ATOM 1436 N N . ILE A 1 184 ? 13.069 6.125 2.302 1.00 32.59 184 ILE A N 1
ATOM 1437 C CA . ILE A 1 184 ? 14.050 5.841 1.273 1.00 32.59 184 ILE A CA 1
ATOM 1438 C C . ILE A 1 184 ? 13.290 5.587 -0.037 1.00 32.59 184 ILE A C 1
ATOM 1440 O O . ILE A 1 184 ? 12.788 4.487 -0.254 1.00 32.59 184 ILE A O 1
ATOM 1444 N N . CYS A 1 185 ? 13.217 6.588 -0.918 1.00 33.41 185 CYS A N 1
ATOM 1445 C CA . CYS A 1 185 ? 13.078 6.331 -2.351 1.00 33.41 185 CYS A CA 1
ATOM 1446 C C . CYS A 1 185 ? 14.398 5.696 -2.795 1.00 33.41 185 CYS A C 1
ATOM 1448 O O . CYS A 1 185 ? 15.382 6.395 -3.022 1.00 33.41 185 CYS A O 1
ATOM 1450 N N . LYS A 1 186 ? 14.462 4.364 -2.792 1.00 40.81 186 LYS A N 1
ATOM 1451 C CA . LYS A 1 186 ? 15.613 3.641 -3.328 1.00 40.81 186 LYS A CA 1
ATOM 1452 C C . LYS A 1 186 ? 15.374 3.474 -4.818 1.00 40.81 186 LYS A C 1
ATOM 1454 O O . LYS A 1 186 ? 14.370 2.895 -5.221 1.00 40.81 186 LYS A O 1
ATOM 1459 N N . GLU A 1 187 ? 16.285 4.011 -5.610 1.00 41.91 187 GLU A N 1
ATOM 1460 C CA . GLU A 1 187 ? 16.479 3.541 -6.968 1.00 41.91 187 GLU A CA 1
ATOM 1461 C C . GLU A 1 187 ? 17.013 2.105 -6.874 1.00 41.91 187 GLU A C 1
ATOM 1463 O O . GLU A 1 187 ? 17.982 1.842 -6.154 1.00 41.91 187 GLU A O 1
ATOM 1468 N N . TYR A 1 188 ? 16.322 1.158 -7.507 1.00 50.12 188 TYR A N 1
ATOM 1469 C CA . TYR A 1 188 ? 16.727 -0.246 -7.505 1.00 50.12 188 TYR A CA 1
ATOM 1470 C C . TYR A 1 188 ? 17.297 -0.598 -8.869 1.00 50.12 188 TYR A C 1
ATOM 1472 O O . TYR A 1 188 ? 16.541 -0.871 -9.798 1.00 50.12 188 TYR A O 1
ATOM 1480 N N . THR A 1 189 ? 18.624 -0.634 -8.963 1.00 50.00 189 THR A N 1
ATOM 1481 C CA . THR A 1 189 ? 19.326 -1.158 -10.136 1.00 50.00 189 THR A CA 1
ATOM 1482 C C . THR A 1 189 ? 19.428 -2.674 -10.024 1.00 50.00 189 THR A C 1
ATOM 1484 O O . THR A 1 189 ? 20.050 -3.199 -9.098 1.00 50.00 189 THR A O 1
ATOM 1487 N N . LEU A 1 190 ? 18.817 -3.392 -10.964 1.00 59.75 190 LEU A N 1
ATOM 1488 C CA . LEU A 1 190 ? 18.972 -4.837 -11.109 1.00 59.75 190 LEU A CA 1
ATOM 1489 C C . LEU A 1 190 ? 19.979 -5.107 -12.226 1.00 59.75 190 LEU A C 1
ATOM 1491 O O . LEU A 1 190 ? 19.756 -4.742 -13.382 1.00 59.75 190 LEU A O 1
ATOM 1495 N N . HIS A 1 191 ? 21.096 -5.740 -11.874 1.00 53.97 191 HIS A N 1
ATOM 1496 C CA . HIS A 1 191 ? 22.114 -6.149 -12.835 1.00 53.97 191 HIS A CA 1
ATOM 1497 C C . HIS A 1 191 ? 21.783 -7.530 -13.410 1.00 53.97 191 HIS A C 1
ATOM 1499 O O . HIS A 1 191 ? 21.364 -8.436 -12.688 1.00 53.97 191 HIS A O 1
ATOM 1505 N N . SER A 1 192 ? 22.023 -7.713 -14.707 1.00 42.69 192 SER A N 1
ATOM 1506 C CA . SER A 1 192 ? 21.786 -8.974 -15.425 1.00 42.69 192 SER A CA 1
ATOM 1507 C C . SER A 1 192 ? 22.518 -10.188 -14.825 1.00 42.69 192 SER A C 1
ATOM 1509 O O . SER A 1 192 ? 22.042 -11.313 -14.952 1.00 42.69 192 SER A O 1
ATOM 1511 N N . HIS A 1 193 ? 23.629 -9.975 -14.111 1.00 39.06 193 HIS A N 1
ATOM 1512 C CA . HIS A 1 193 ? 24.452 -11.043 -13.531 1.00 39.06 193 HIS A CA 1
ATOM 1513 C C . HIS A 1 193 ? 23.930 -11.641 -12.210 1.00 39.06 193 HIS A C 1
ATOM 1515 O O . HIS A 1 193 ? 24.405 -12.700 -11.810 1.00 39.06 193 HIS A O 1
ATOM 1521 N N . SER A 1 194 ? 22.956 -11.022 -11.533 1.00 37.41 194 SER A N 1
ATOM 1522 C CA . SER A 1 194 ? 22.461 -11.476 -10.217 1.00 37.41 194 SER A CA 1
ATOM 1523 C C . SER A 1 194 ? 21.126 -12.236 -10.268 1.00 37.41 194 SER A C 1
ATOM 1525 O O . SER A 1 194 ? 20.431 -12.313 -9.261 1.00 37.41 194 SER A O 1
ATOM 1527 N N . LEU A 1 195 ? 20.721 -12.744 -11.438 1.00 37.84 195 LEU A N 1
ATOM 1528 C CA . LEU A 1 195 ? 19.392 -13.347 -11.665 1.00 37.84 195 LEU A CA 1
ATOM 1529 C C . LEU A 1 195 ? 19.445 -14.859 -11.966 1.00 37.84 195 LEU A C 1
ATOM 1531 O O . LEU A 1 195 ? 18.478 -15.426 -12.473 1.00 37.84 195 LEU A O 1
ATOM 1535 N N . LEU A 1 196 ? 20.560 -15.511 -11.624 1.00 28.92 196 LEU A N 1
ATOM 1536 C CA . LEU A 1 196 ? 20.741 -16.967 -11.645 1.00 28.92 196 LEU A CA 1
ATOM 1537 C C . LEU A 1 196 ? 20.854 -17.506 -10.209 1.00 28.92 196 LEU A C 1
ATOM 1539 O O . LEU A 1 196 ? 21.923 -17.936 -9.784 1.00 28.92 196 LEU A O 1
ATOM 1543 N N . SER A 1 197 ? 19.755 -17.452 -9.456 1.00 31.11 197 SER A N 1
ATOM 1544 C CA . SER A 1 197 ? 19.532 -18.256 -8.242 1.00 31.11 197 SER A CA 1
ATOM 1545 C C . SER A 1 197 ? 18.056 -18.257 -7.879 1.00 31.11 197 SER A C 1
ATOM 1547 O O . SER A 1 197 ? 17.523 -17.134 -7.712 1.00 31.11 197 SER A O 1
#